Protein AF-A0A8X8WV12-F1 (afdb_monomer_lite)

Structure (mmCIF, N/CA/C/O backbone):
data_AF-A0A8X8WV12-F1
#
_entry.id   AF-A0A8X8WV12-F1
#
loop_
_atom_site.group_PDB
_atom_site.id
_atom_site.type_symbol
_atom_site.label_atom_id
_atom_site.label_alt_id
_atom_site.label_comp_id
_atom_site.label_asym_id
_atom_site.label_entity_id
_atom_site.label_seq_id
_atom_site.pdbx_PDB_ins_code
_atom_site.Cartn_x
_atom_site.Cartn_y
_atom_site.Cartn_z
_atom_site.occupancy
_atom_site.B_iso_or_equiv
_atom_site.auth_seq_id
_atom_site.auth_comp_id
_atom_site.auth_asym_id
_atom_site.auth_atom_id
_atom_site.pdbx_PDB_model_num
ATOM 1 N N . MET A 1 1 ? 17.227 -14.159 -3.633 1.00 60.19 1 MET A N 1
ATOM 2 C CA . MET A 1 1 ? 16.825 -12.762 -3.913 1.00 60.19 1 MET A CA 1
ATOM 3 C C . MET A 1 1 ? 17.849 -11.965 -4.703 1.00 60.19 1 MET A C 1
ATOM 5 O O . MET A 1 1 ? 17.453 -11.109 -5.489 1.00 60.19 1 MET A O 1
ATOM 9 N N . ALA A 1 2 ? 19.148 -12.240 -4.535 1.00 67.69 2 ALA A N 1
ATOM 10 C CA . ALA A 1 2 ? 20.220 -11.475 -5.170 1.00 67.69 2 ALA A CA 1
ATOM 11 C C . ALA A 1 2 ? 20.150 -11.434 -6.710 1.00 67.69 2 ALA A C 1
ATOM 13 O O . ALA A 1 2 ? 20.479 -10.410 -7.298 1.00 67.69 2 ALA A O 1
ATOM 14 N N . THR A 1 3 ? 19.691 -12.505 -7.368 1.00 77.75 3 THR A N 1
ATOM 15 C CA . THR A 1 3 ? 19.716 -12.606 -8.838 1.00 77.75 3 THR A CA 1
ATOM 16 C C . THR A 1 3 ? 18.693 -11.691 -9.507 1.00 77.75 3 THR A C 1
ATOM 18 O O . THR A 1 3 ? 19.038 -10.966 -10.435 1.00 77.75 3 THR A O 1
ATOM 21 N N . ALA A 1 4 ? 17.446 -11.674 -9.025 1.00 83.50 4 ALA A N 1
ATOM 22 C CA . ALA A 1 4 ? 16.418 -10.791 -9.580 1.00 83.50 4 ALA A CA 1
ATOM 23 C C . ALA A 1 4 ? 16.701 -9.320 -9.282 1.00 83.50 4 ALA A C 1
ATOM 25 O O . ALA A 1 4 ? 16.506 -8.469 -10.144 1.00 83.50 4 ALA A O 1
ATOM 26 N N . PHE A 1 5 ? 17.188 -9.027 -8.074 1.00 84.31 5 PHE A N 1
ATOM 27 C CA . PHE A 1 5 ? 17.549 -7.668 -7.695 1.00 84.31 5 PHE A CA 1
ATOM 28 C C . PHE A 1 5 ? 18.685 -7.124 -8.571 1.00 84.31 5 PHE A C 1
ATOM 30 O O . PHE A 1 5 ? 18.564 -6.030 -9.111 1.00 84.31 5 PHE A O 1
ATOM 37 N N . ALA A 1 6 ? 19.744 -7.913 -8.784 1.00 82.31 6 ALA A N 1
ATOM 38 C CA . ALA A 1 6 ? 20.845 -7.528 -9.663 1.00 82.31 6 ALA A CA 1
ATOM 39 C C . ALA A 1 6 ? 20.381 -7.289 -11.110 1.00 82.31 6 ALA A C 1
ATOM 41 O O . ALA A 1 6 ? 20.750 -6.277 -11.700 1.00 82.31 6 ALA A O 1
ATOM 42 N N . ALA A 1 7 ? 19.532 -8.168 -11.656 1.00 83.06 7 ALA A N 1
ATOM 43 C CA . ALA A 1 7 ? 19.000 -8.017 -13.012 1.00 83.06 7 ALA A CA 1
ATOM 44 C C . ALA A 1 7 ? 18.145 -6.745 -13.168 1.00 83.06 7 ALA A C 1
ATOM 46 O O . ALA A 1 7 ? 18.286 -6.015 -14.143 1.00 83.06 7 ALA A O 1
ATOM 47 N N . LEU A 1 8 ? 17.295 -6.431 -12.184 1.00 90.50 8 LEU A N 1
ATOM 48 C CA . LEU A 1 8 ? 16.486 -5.209 -12.204 1.00 90.50 8 LEU A CA 1
ATOM 49 C C . LEU A 1 8 ? 17.336 -3.935 -12.123 1.00 90.50 8 LEU A C 1
ATOM 51 O O . LEU A 1 8 ? 17.055 -2.977 -12.836 1.00 90.50 8 LEU A O 1
ATOM 55 N N . VAL A 1 9 ? 18.368 -3.923 -11.274 1.00 87.69 9 VAL A N 1
ATOM 56 C CA . VAL A 1 9 ? 19.288 -2.780 -11.135 1.00 87.69 9 VAL A CA 1
ATOM 57 C C . VAL A 1 9 ? 20.131 -2.585 -12.403 1.00 87.69 9 VAL A C 1
ATOM 59 O O . VAL A 1 9 ? 20.381 -1.444 -12.800 1.00 87.69 9 VAL A O 1
ATOM 62 N N . SER A 1 10 ? 20.537 -3.676 -13.061 1.00 86.25 10 SER A N 1
ATOM 63 C CA . SER A 1 10 ? 21.218 -3.634 -14.365 1.00 86.25 10 SER A CA 1
ATOM 64 C C . SER A 1 10 ? 20.326 -2.984 -15.425 1.00 86.25 10 SER A C 1
ATOM 66 O O . SER A 1 10 ? 20.696 -1.970 -16.021 1.00 86.25 10 SER A O 1
ATOM 68 N N . LEU A 1 11 ? 19.086 -3.466 -15.543 1.00 86.12 11 LEU A N 1
ATOM 69 C CA . LEU A 1 11 ? 18.092 -2.917 -16.460 1.00 86.12 11 LEU A CA 1
ATOM 70 C C . LEU A 1 11 ? 17.773 -1.438 -16.170 1.00 86.12 11 LEU A C 1
ATOM 72 O O . LEU A 1 11 ? 17.740 -0.630 -17.094 1.00 86.12 11 LEU A O 1
ATOM 76 N N . GLU A 1 12 ? 17.585 -1.052 -14.903 1.00 88.75 12 GLU A N 1
ATOM 77 C CA . GLU A 1 12 ? 17.379 0.351 -14.499 1.00 88.75 12 GLU A CA 1
ATOM 78 C C . GLU A 1 12 ? 18.555 1.241 -14.933 1.00 88.75 12 GLU A C 1
ATOM 80 O O . GLU A 1 12 ? 18.363 2.346 -15.449 1.00 88.75 12 GLU A O 1
ATOM 85 N N . SER A 1 13 ? 19.783 0.749 -14.762 1.00 83.44 13 SER A N 1
ATOM 86 C CA . SER A 1 13 ? 20.996 1.470 -15.152 1.00 83.44 13 SER A CA 1
ATOM 87 C C . SER A 1 13 ? 21.074 1.654 -16.668 1.00 83.44 13 SER A C 1
ATOM 89 O O . SER A 1 13 ? 21.350 2.757 -17.143 1.00 83.44 13 SER A O 1
ATOM 91 N N . ASN A 1 14 ? 20.752 0.612 -17.434 1.00 77.81 14 ASN A N 1
ATOM 92 C CA . ASN A 1 14 ? 20.730 0.655 -18.893 1.00 77.81 14 ASN A CA 1
ATOM 93 C C . ASN A 1 14 ? 19.641 1.596 -19.438 1.00 77.81 14 ASN A C 1
ATOM 95 O O . ASN A 1 14 ? 19.913 2.393 -20.339 1.00 77.81 14 ASN A O 1
ATOM 99 N N . LEU A 1 15 ? 18.449 1.606 -18.832 1.00 81.50 15 LEU A N 1
ATOM 100 C CA . LEU A 1 15 ? 17.386 2.568 -19.151 1.00 81.50 15 LEU A CA 1
ATOM 101 C C . LEU A 1 15 ? 17.841 4.019 -18.921 1.00 81.50 15 LEU A C 1
ATOM 103 O O . LEU A 1 15 ? 17.600 4.889 -19.757 1.00 81.50 15 LEU A O 1
ATOM 107 N N . ARG A 1 16 ? 18.569 4.293 -17.831 1.00 77.88 16 ARG A N 1
ATOM 108 C CA . ARG A 1 16 ? 19.126 5.632 -17.561 1.00 77.88 16 ARG A CA 1
ATOM 109 C C . ARG A 1 16 ? 20.208 6.047 -18.554 1.00 77.88 16 ARG A C 1
ATOM 111 O O . ARG A 1 16 ? 20.268 7.216 -18.935 1.00 77.88 16 ARG A O 1
ATOM 118 N N . LEU A 1 17 ? 21.077 5.124 -18.965 1.00 69.75 17 LEU A N 1
ATOM 119 C CA . LEU A 1 17 ? 22.122 5.402 -19.959 1.00 69.75 17 LEU A CA 1
ATOM 120 C C . LEU A 1 17 ? 21.521 5.787 -21.314 1.00 69.75 17 LEU A C 1
ATOM 122 O O . LEU A 1 17 ? 22.020 6.689 -21.984 1.00 69.75 17 LEU A O 1
ATOM 126 N N . ILE A 1 18 ? 20.411 5.149 -21.667 1.00 68.38 18 ILE A N 1
ATOM 127 C CA . ILE A 1 18 ? 19.616 5.437 -22.857 1.00 68.38 18 ILE A CA 1
ATOM 128 C C . ILE A 1 18 ? 19.057 6.861 -22.844 1.00 68.38 18 ILE A C 1
ATOM 130 O O . ILE A 1 18 ? 19.267 7.600 -23.806 1.00 68.38 18 ILE A O 1
ATOM 134 N N . TYR A 1 19 ? 18.399 7.273 -21.757 1.00 67.00 19 TYR A N 1
ATOM 135 C CA . TYR A 1 19 ? 17.813 8.615 -21.655 1.00 67.00 19 TYR A CA 1
ATOM 136 C C . TYR A 1 19 ? 18.845 9.737 -21.779 1.00 67.00 19 TYR A C 1
ATOM 138 O O . TYR A 1 19 ? 18.560 10.792 -22.341 1.00 67.00 19 TYR A O 1
ATOM 146 N N . ASN A 1 20 ? 20.049 9.506 -21.260 1.00 65.75 20 ASN A N 1
ATOM 147 C CA . ASN A 1 20 ? 21.083 10.529 -21.173 1.00 65.75 20 ASN A CA 1
ATOM 148 C C . ASN A 1 20 ? 21.980 10.608 -22.417 1.00 65.75 20 ASN A C 1
ATOM 150 O O . ASN A 1 20 ? 22.863 11.467 -22.473 1.00 65.75 20 ASN A O 1
ATOM 154 N N . HIS A 1 21 ? 21.797 9.735 -23.415 1.00 62.78 21 HIS A N 1
ATOM 155 C CA . HIS A 1 21 ? 22.704 9.695 -24.556 1.00 62.78 21 HIS A CA 1
ATOM 156 C C . HIS A 1 21 ? 22.235 10.584 -25.727 1.00 62.78 21 HIS A C 1
ATOM 158 O O . HIS A 1 21 ? 21.207 10.307 -26.348 1.00 62.78 21 HIS A O 1
ATOM 164 N N . PRO A 1 22 ? 23.027 11.592 -26.148 1.00 58.56 22 PRO A N 1
ATOM 165 C CA . PRO A 1 22 ? 22.619 12.588 -27.146 1.00 58.56 22 PRO A CA 1
ATOM 166 C C . PRO A 1 22 ? 22.407 12.041 -28.569 1.00 58.56 22 PRO A C 1
ATOM 168 O O . PRO A 1 22 ? 21.806 12.724 -29.392 1.00 58.56 22 PRO A O 1
ATOM 171 N N . LYS A 1 23 ? 22.892 10.827 -28.879 1.00 58.97 23 LYS A N 1
ATOM 172 C CA . LYS A 1 23 ? 22.641 10.141 -30.168 1.00 58.97 23 LYS A CA 1
ATOM 173 C C . LYS A 1 23 ? 21.533 9.089 -30.117 1.00 58.97 23 LYS A C 1
ATOM 175 O O . LYS A 1 23 ? 21.097 8.647 -31.171 1.00 58.97 23 LYS A O 1
ATOM 180 N N . TYR A 1 24 ? 21.118 8.673 -28.921 1.00 56.69 24 TYR A N 1
ATOM 181 C CA . TYR A 1 24 ? 20.066 7.670 -28.735 1.00 56.69 24 TYR A CA 1
ATOM 182 C C . TYR A 1 24 ? 18.824 8.312 -28.128 1.00 56.69 24 TYR A C 1
ATOM 184 O O . TYR A 1 24 ? 18.064 7.635 -27.464 1.00 56.69 24 TYR A O 1
ATOM 192 N N . SER A 1 25 ? 18.619 9.617 -28.301 1.00 53.34 25 SER A N 1
ATOM 193 C CA . SER A 1 25 ? 17.435 10.315 -27.811 1.00 53.34 25 SER A CA 1
ATOM 194 C C . SER A 1 25 ? 16.186 9.729 -28.481 1.00 53.34 25 SER A C 1
ATOM 196 O O . SER A 1 25 ? 15.812 10.108 -29.591 1.00 53.34 25 SER A O 1
ATOM 198 N N . PHE A 1 26 ? 15.566 8.761 -27.800 1.00 56.53 26 PHE A N 1
ATOM 199 C CA . PHE A 1 26 ? 14.337 8.063 -28.173 1.00 56.53 26 PHE A CA 1
ATOM 200 C C . PHE A 1 26 ? 13.169 9.056 -28.177 1.00 56.53 26 PHE A C 1
ATOM 202 O O . PHE A 1 26 ? 12.347 9.089 -27.270 1.00 56.53 26 PHE A O 1
ATOM 209 N N . HIS A 1 27 ? 13.083 9.904 -29.201 1.00 54.19 27 HIS A N 1
ATOM 210 C CA . HIS A 1 27 ? 11.968 10.839 -29.389 1.00 54.19 27 HIS A CA 1
ATOM 211 C C . HIS A 1 27 ? 10.636 10.134 -29.717 1.00 54.19 27 HIS A C 1
ATOM 213 O O . HIS A 1 27 ? 9.635 10.809 -29.934 1.00 54.19 27 HIS A O 1
ATOM 219 N N . PHE A 1 28 ? 10.610 8.798 -29.808 1.00 50.31 28 PHE A N 1
ATOM 220 C CA . PHE A 1 28 ? 9.454 8.040 -30.293 1.00 50.31 28 PHE A CA 1
ATOM 221 C C . PHE A 1 28 ? 8.958 6.930 -29.347 1.00 50.31 28 PHE A C 1
ATOM 223 O O . PHE A 1 28 ? 7.872 6.408 -29.580 1.00 50.31 28 PHE A O 1
ATOM 230 N N . GLU A 1 29 ? 9.685 6.609 -28.268 1.00 64.31 29 GLU A N 1
ATOM 231 C CA . GLU A 1 29 ? 9.341 5.524 -27.328 1.00 64.31 29 GLU A CA 1
ATOM 232 C C . GLU A 1 29 ? 9.315 5.967 -25.850 1.00 64.31 29 GLU A C 1
ATOM 234 O O . GLU A 1 29 ? 9.277 5.131 -24.949 1.00 64.31 29 GLU A O 1
ATOM 239 N N . GLU A 1 30 ? 9.298 7.275 -25.578 1.00 69.88 30 GLU A N 1
ATOM 240 C CA . GLU A 1 30 ? 9.367 7.834 -24.219 1.00 69.88 30 GLU A CA 1
ATOM 241 C C . GLU A 1 30 ? 8.281 7.266 -23.287 1.00 69.88 30 GLU A C 1
ATOM 243 O O . GLU A 1 30 ? 8.571 6.904 -22.153 1.00 69.88 30 GLU A O 1
ATOM 248 N N . GLU A 1 31 ? 7.045 7.088 -23.763 1.00 76.62 31 GLU A N 1
ATOM 249 C CA . GLU A 1 31 ? 5.966 6.499 -22.954 1.00 76.62 31 GLU A CA 1
ATOM 250 C C . GLU A 1 31 ? 6.169 5.004 -22.666 1.00 76.62 31 GLU A C 1
ATOM 252 O O . GLU A 1 31 ? 5.890 4.538 -21.561 1.00 76.62 31 GLU A O 1
ATOM 257 N N . GLN A 1 32 ? 6.677 4.242 -23.637 1.00 78.50 32 GLN A N 1
ATOM 258 C CA . GLN A 1 32 ? 6.906 2.800 -23.501 1.00 78.50 32 GLN A CA 1
ATOM 259 C C . GLN A 1 32 ? 8.072 2.521 -22.549 1.00 78.50 32 GLN A C 1
ATOM 261 O O . GLN A 1 32 ? 7.965 1.680 -21.655 1.00 78.50 32 GLN A O 1
ATOM 266 N N . ILE A 1 33 ? 9.156 3.282 -22.698 1.00 79.44 33 ILE A N 1
ATOM 267 C CA . ILE A 1 33 ? 10.332 3.211 -21.832 1.00 79.44 33 ILE A CA 1
ATOM 268 C C . ILE A 1 33 ? 9.975 3.693 -20.419 1.00 79.44 33 ILE A C 1
ATOM 270 O O . ILE A 1 33 ? 10.346 3.029 -19.454 1.00 79.44 33 ILE A O 1
ATOM 274 N N . ARG A 1 34 ? 9.173 4.758 -20.266 1.00 82.88 34 ARG A N 1
ATOM 275 C CA . ARG A 1 34 ? 8.646 5.186 -18.953 1.00 82.88 34 ARG A CA 1
ATOM 276 C C . ARG A 1 34 ? 7.754 4.136 -18.301 1.00 82.88 34 ARG A C 1
ATOM 278 O O . ARG A 1 34 ? 7.830 3.939 -17.091 1.00 82.88 34 ARG A O 1
ATOM 285 N N . SER A 1 35 ? 6.912 3.452 -19.076 1.00 84.31 35 SER A N 1
ATOM 286 C CA . SER A 1 35 ? 6.086 2.356 -18.556 1.00 84.31 35 SER A CA 1
ATOM 287 C C . SER A 1 35 ? 6.957 1.217 -18.025 1.00 84.31 35 SER A C 1
ATOM 289 O O . SER A 1 35 ? 6.720 0.716 -16.924 1.00 84.31 35 SER A O 1
ATOM 291 N N . LEU A 1 36 ? 7.995 0.843 -18.780 1.00 88.38 36 LEU A N 1
ATOM 292 C CA . LEU A 1 36 ? 8.968 -0.164 -18.368 1.00 88.38 36 LEU A CA 1
ATOM 293 C C . LEU A 1 36 ? 9.719 0.267 -17.100 1.00 88.38 36 LEU A C 1
ATOM 295 O O . LEU A 1 36 ? 9.789 -0.502 -16.143 1.00 88.38 36 LEU A O 1
ATOM 299 N N . GLU A 1 37 ? 10.206 1.507 -17.059 1.00 88.38 37 GLU A N 1
ATOM 300 C CA . GLU A 1 37 ? 10.900 2.104 -15.913 1.00 88.38 37 GLU A CA 1
ATOM 301 C C . GLU A 1 37 ? 10.028 2.097 -14.651 1.00 88.38 37 GLU A C 1
ATOM 303 O O . GLU A 1 37 ? 10.478 1.672 -13.586 1.00 88.38 37 GLU A O 1
ATOM 308 N N . GLY A 1 38 ? 8.752 2.475 -14.770 1.00 87.62 38 GLY A N 1
ATOM 309 C CA . GLY A 1 38 ? 7.806 2.444 -13.656 1.00 87.62 38 GLY A CA 1
ATOM 310 C C . GLY A 1 38 ? 7.593 1.035 -13.092 1.00 87.62 38 GLY A C 1
ATOM 311 O O . GLY A 1 38 ? 7.445 0.863 -11.879 1.00 87.62 38 GLY A O 1
ATOM 312 N N . SER A 1 39 ? 7.606 0.012 -13.948 1.00 90.06 39 SER A N 1
ATOM 313 C CA . SER A 1 39 ? 7.492 -1.383 -13.515 1.00 90.06 39 SER A CA 1
ATOM 314 C C . SER A 1 39 ? 8.794 -1.933 -12.924 1.00 90.06 39 SER A C 1
ATOM 316 O O . SER A 1 39 ? 8.735 -2.652 -11.925 1.00 90.06 39 SER A O 1
ATOM 318 N N . VAL A 1 40 ? 9.957 -1.547 -13.457 1.00 91.44 40 VAL A N 1
ATOM 319 C CA . VAL A 1 40 ? 11.280 -1.884 -12.898 1.00 91.44 40 VAL A CA 1
ATOM 320 C C . VAL A 1 40 ? 11.461 -1.270 -11.511 1.00 91.44 40 VAL A C 1
ATOM 322 O O . VAL A 1 40 ? 11.757 -1.995 -10.563 1.00 91.44 40 VAL A O 1
ATOM 325 N N . SER A 1 41 ? 11.207 0.032 -11.369 1.00 91.75 41 SER A N 1
ATOM 326 C CA . SER A 1 41 ? 11.328 0.768 -10.105 1.00 91.75 41 SER A CA 1
ATOM 327 C C . SER A 1 41 ? 10.456 0.153 -9.004 1.00 91.75 41 SER A C 1
ATOM 329 O O . SER A 1 41 ? 10.950 -0.206 -7.933 1.00 91.75 41 SER A O 1
ATOM 331 N N . PHE A 1 42 ? 9.182 -0.124 -9.311 1.00 91.38 42 PHE A N 1
ATOM 332 C CA . PHE A 1 42 ? 8.287 -0.804 -8.374 1.00 91.38 42 PHE A CA 1
ATOM 333 C C . PHE A 1 42 ? 8.830 -2.169 -7.922 1.00 91.38 42 PHE A C 1
ATOM 335 O O . PHE A 1 42 ? 8.727 -2.523 -6.747 1.00 91.38 42 PHE A O 1
ATOM 342 N N . LEU A 1 43 ? 9.367 -2.968 -8.849 1.00 89.38 43 LEU A N 1
ATOM 343 C CA . LEU A 1 43 ? 9.887 -4.297 -8.533 1.00 89.38 43 LEU A CA 1
ATOM 344 C C . LEU A 1 43 ? 11.173 -4.224 -7.699 1.00 89.38 43 LEU A C 1
ATOM 346 O O . LEU A 1 43 ? 11.348 -5.052 -6.808 1.00 89.38 43 LEU A O 1
ATOM 350 N N . ILE A 1 44 ? 12.032 -3.226 -7.921 1.00 87.88 44 ILE A N 1
ATOM 351 C CA . ILE A 1 44 ? 13.208 -2.963 -7.078 1.00 87.88 44 ILE A CA 1
ATOM 352 C C . ILE A 1 44 ? 12.773 -2.668 -5.640 1.00 87.88 44 ILE A C 1
ATOM 354 O O . ILE A 1 44 ? 13.284 -3.286 -4.703 1.00 87.88 44 ILE A O 1
ATOM 358 N N . ASP A 1 45 ? 11.798 -1.779 -5.455 1.00 88.56 45 ASP A N 1
ATOM 359 C CA . ASP A 1 45 ? 11.285 -1.428 -4.128 1.00 88.56 45 ASP A CA 1
ATOM 360 C C . ASP A 1 45 ? 10.589 -2.608 -3.449 1.00 88.56 45 ASP A C 1
ATOM 362 O O . ASP A 1 45 ? 10.800 -2.870 -2.260 1.00 88.56 45 ASP A O 1
ATOM 366 N N . PHE A 1 46 ? 9.821 -3.386 -4.216 1.00 84.69 46 PHE A N 1
ATOM 367 C CA . PHE A 1 46 ? 9.244 -4.638 -3.742 1.00 84.69 46 PHE A CA 1
ATOM 368 C C . PHE A 1 46 ? 10.333 -5.576 -3.205 1.00 84.69 46 PHE A C 1
ATOM 370 O O . PHE A 1 46 ? 10.215 -6.038 -2.072 1.00 84.69 46 PHE A O 1
ATOM 377 N N . MET A 1 47 ? 11.413 -5.805 -3.956 1.00 82.00 47 MET A N 1
ATOM 378 C CA . MET A 1 47 ? 12.505 -6.693 -3.543 1.00 82.00 47 MET A CA 1
ATOM 379 C C . MET A 1 47 ? 13.238 -6.184 -2.290 1.00 82.00 47 MET A C 1
ATOM 381 O O . MET A 1 47 ? 13.530 -6.985 -1.403 1.00 82.00 47 MET A O 1
ATOM 385 N N . LYS A 1 48 ? 13.461 -4.867 -2.158 1.00 82.94 48 LYS A N 1
ATOM 386 C CA . LYS A 1 48 ? 14.027 -4.259 -0.935 1.00 82.94 48 LYS A CA 1
ATOM 387 C C . LYS A 1 48 ? 13.132 -4.491 0.285 1.00 82.94 48 LYS A C 1
ATOM 389 O O . LYS A 1 48 ? 13.615 -4.859 1.351 1.00 82.94 48 LYS A O 1
ATOM 394 N N . SER A 1 49 ? 11.820 -4.302 0.130 1.00 73.69 49 SER A N 1
ATOM 395 C CA . SER A 1 49 ? 10.851 -4.520 1.216 1.00 73.69 49 SER A CA 1
ATOM 396 C C . SER A 1 49 ? 10.720 -5.998 1.610 1.00 73.69 49 SER A C 1
ATOM 398 O O . SER A 1 49 ? 10.451 -6.323 2.770 1.00 73.69 49 SER A O 1
ATOM 400 N N . TYR A 1 50 ? 10.948 -6.895 0.649 1.00 66.75 50 TYR A N 1
ATOM 401 C CA . TYR A 1 50 ? 10.845 -8.339 0.815 1.00 66.75 50 TYR A CA 1
ATOM 402 C C . TYR A 1 50 ? 11.985 -8.911 1.675 1.00 66.75 50 TYR A C 1
ATOM 404 O O . TYR A 1 50 ? 11.742 -9.799 2.493 1.00 66.75 50 TYR A O 1
ATOM 412 N N . ASP A 1 51 ? 13.205 -8.379 1.541 1.00 61.03 51 ASP A N 1
ATOM 413 C CA . ASP A 1 51 ? 14.393 -8.831 2.287 1.00 61.03 51 ASP A CA 1
ATOM 414 C C . ASP A 1 51 ? 14.311 -8.508 3.796 1.00 61.03 51 ASP A C 1
ATOM 416 O O . ASP A 1 51 ? 14.803 -9.260 4.640 1.00 61.03 51 ASP A O 1
ATOM 420 N N . ASN A 1 52 ? 13.589 -7.438 4.150 1.00 52.19 52 ASN A N 1
ATOM 421 C CA . ASN A 1 52 ? 13.503 -6.934 5.524 1.00 52.19 52 ASN A CA 1
ATOM 422 C C . ASN A 1 52 ? 12.349 -7.516 6.368 1.00 52.19 52 ASN A C 1
ATOM 424 O O . ASN A 1 52 ? 12.408 -7.415 7.590 1.00 52.19 52 ASN A O 1
ATOM 428 N N . SER A 1 53 ? 11.305 -8.119 5.775 1.00 53.47 53 SER A N 1
ATOM 429 C CA . SER A 1 53 ? 10.030 -8.347 6.498 1.00 53.47 53 SER A CA 1
ATOM 430 C C . SER A 1 53 ? 9.415 -9.757 6.437 1.00 53.47 53 SER A C 1
ATOM 432 O O . SER A 1 53 ? 8.526 -10.057 7.231 1.00 53.47 53 SER A O 1
ATOM 434 N N . LEU A 1 54 ? 9.851 -10.666 5.552 1.00 55.03 54 LEU A N 1
ATOM 435 C CA . LEU A 1 54 ? 9.099 -11.905 5.266 1.00 55.03 54 LEU A CA 1
ATOM 436 C C . LEU A 1 54 ? 9.988 -13.161 5.217 1.00 55.03 54 LEU A C 1
ATOM 438 O O . LEU A 1 54 ? 10.194 -13.777 4.171 1.00 55.03 54 LEU A O 1
ATOM 442 N N . ARG A 1 55 ? 10.494 -13.592 6.381 1.00 50.50 55 ARG A N 1
ATOM 443 C CA . ARG A 1 55 ? 11.335 -14.802 6.509 1.00 50.50 55 ARG A CA 1
ATOM 444 C C . ARG A 1 55 ? 10.635 -16.175 6.365 1.00 50.50 55 ARG A C 1
ATOM 446 O O . ARG A 1 55 ? 11.363 -17.125 6.075 1.00 50.50 55 ARG A O 1
ATOM 453 N N . PRO A 1 56 ? 9.299 -16.372 6.472 1.00 47.03 56 PRO A N 1
ATOM 454 C CA . PRO A 1 56 ? 8.733 -17.721 6.373 1.00 47.03 56 PRO A CA 1
ATOM 455 C C . PRO A 1 56 ? 7.878 -17.941 5.107 1.00 47.03 56 PRO A C 1
ATOM 457 O O . PRO A 1 56 ? 6.672 -18.126 5.217 1.00 47.03 56 PRO A O 1
ATOM 460 N N . ARG A 1 57 ? 8.462 -17.952 3.892 1.00 55.47 57 ARG A N 1
ATOM 461 C CA . ARG A 1 57 ? 7.826 -18.542 2.677 1.00 55.47 57 ARG A CA 1
ATOM 462 C C . ARG A 1 57 ? 8.813 -18.696 1.503 1.00 55.47 57 ARG A C 1
ATOM 464 O O . ARG A 1 57 ? 8.757 -17.961 0.528 1.00 55.47 57 ARG A O 1
ATOM 471 N N . LYS A 1 58 ? 9.723 -19.673 1.584 1.00 56.25 58 LYS A N 1
ATOM 472 C CA . LYS A 1 58 ? 10.824 -19.858 0.611 1.00 56.25 58 LYS A CA 1
ATOM 473 C C . LYS A 1 58 ? 10.387 -20.159 -0.837 1.00 56.25 58 LYS A C 1
ATOM 475 O O . LYS A 1 58 ? 10.794 -19.456 -1.748 1.00 56.25 58 LYS A O 1
ATOM 480 N N . GLN A 1 59 ? 9.499 -21.125 -1.082 1.00 55.72 59 GLN A N 1
ATOM 481 C CA . GLN A 1 59 ? 9.330 -21.665 -2.450 1.00 55.72 59 GLN A CA 1
ATOM 482 C C . GLN A 1 59 ? 8.548 -20.777 -3.435 1.00 55.72 59 GLN A C 1
ATOM 484 O O . GLN A 1 59 ? 8.942 -20.631 -4.590 1.00 55.72 59 GLN A O 1
ATOM 489 N N . ALA A 1 60 ? 7.432 -20.169 -3.015 1.00 58.38 60 ALA A N 1
ATOM 490 C CA . ALA A 1 60 ? 6.660 -19.283 -3.900 1.00 58.38 60 ALA A CA 1
ATOM 491 C C . ALA A 1 60 ? 7.410 -17.970 -4.194 1.00 58.38 60 ALA A C 1
ATOM 493 O O . ALA A 1 60 ? 7.252 -17.391 -5.268 1.00 58.38 60 ALA A O 1
ATOM 494 N N . ALA A 1 61 ? 8.243 -17.540 -3.243 1.00 65.38 61 ALA A N 1
ATOM 495 C CA . ALA A 1 61 ? 9.126 -16.390 -3.361 1.00 65.38 61 ALA A CA 1
ATOM 496 C C . ALA A 1 61 ? 10.255 -16.641 -4.358 1.00 65.38 61 ALA A C 1
ATOM 498 O O . ALA A 1 61 ? 10.452 -15.841 -5.263 1.00 65.38 61 ALA A O 1
ATOM 499 N N . GLU A 1 62 ? 10.927 -17.788 -4.240 1.00 70.44 62 GLU A N 1
ATOM 500 C CA . GLU A 1 62 ? 12.003 -18.215 -5.140 1.00 70.44 62 GLU A CA 1
ATOM 501 C C . GLU A 1 62 ? 11.497 -18.364 -6.586 1.00 70.44 62 GLU A C 1
ATOM 503 O O . GLU A 1 62 ? 12.145 -17.915 -7.530 1.00 70.44 62 GLU A O 1
ATOM 508 N N . ALA A 1 63 ? 10.296 -18.920 -6.782 1.00 77.94 63 ALA A N 1
ATOM 509 C CA . ALA A 1 63 ? 9.696 -19.038 -8.111 1.00 77.94 63 ALA A CA 1
ATOM 510 C C . ALA A 1 63 ? 9.308 -17.679 -8.723 1.00 77.94 63 ALA A C 1
ATOM 512 O O . ALA A 1 63 ? 9.417 -17.501 -9.938 1.00 77.94 63 ALA A O 1
ATOM 513 N N . LEU A 1 64 ? 8.833 -16.724 -7.915 1.00 82.56 64 LEU A N 1
ATOM 514 C CA . LEU A 1 64 ? 8.551 -15.367 -8.389 1.00 82.56 64 LEU A CA 1
ATOM 515 C C . LEU A 1 64 ? 9.851 -14.621 -8.703 1.00 82.56 64 LEU A C 1
ATOM 517 O O . LEU A 1 64 ? 9.948 -13.993 -9.752 1.00 82.56 64 LEU A O 1
ATOM 521 N N . GLU A 1 65 ? 10.853 -14.748 -7.840 1.00 85.12 65 GLU A N 1
ATOM 522 C CA . GLU A 1 65 ? 12.177 -14.169 -8.024 1.00 85.12 65 GLU A CA 1
ATOM 523 C C . GLU A 1 65 ? 12.802 -14.606 -9.353 1.00 85.12 65 GLU A C 1
ATOM 525 O O . GLU A 1 65 ? 13.168 -13.757 -10.160 1.00 85.12 65 GLU A O 1
ATOM 530 N N . MET A 1 66 ? 12.870 -15.912 -9.629 1.00 81.75 66 MET A N 1
ATOM 531 C CA . MET A 1 66 ? 13.444 -16.412 -10.886 1.00 81.75 66 MET A CA 1
ATOM 532 C C . MET A 1 66 ? 12.731 -15.843 -12.119 1.00 81.75 66 MET A C 1
ATOM 534 O O . MET A 1 66 ? 13.361 -15.554 -13.133 1.00 81.75 66 MET A O 1
ATOM 538 N N . ARG A 1 67 ? 11.412 -15.648 -12.035 1.00 85.25 67 ARG A N 1
ATOM 539 C CA . ARG A 1 67 ? 10.618 -15.093 -13.137 1.00 85.25 67 ARG A CA 1
ATOM 540 C C . ARG A 1 67 ? 10.834 -13.598 -13.321 1.00 85.25 67 ARG A C 1
ATOM 542 O O . ARG A 1 67 ? 10.813 -13.142 -14.458 1.00 85.25 67 ARG A O 1
ATOM 549 N N . ILE A 1 68 ? 11.039 -12.860 -12.231 1.00 88.88 68 ILE A N 1
ATOM 550 C CA . ILE A 1 68 ? 11.424 -11.446 -12.277 1.00 88.88 68 ILE A CA 1
ATOM 551 C C . ILE A 1 68 ? 12.811 -11.315 -12.909 1.00 88.88 68 ILE A C 1
ATOM 553 O O . ILE A 1 68 ? 12.972 -10.518 -13.826 1.00 88.88 68 ILE A O 1
ATOM 557 N N . ALA A 1 69 ? 13.780 -12.133 -12.482 1.00 85.06 69 ALA A N 1
ATOM 558 C CA . ALA A 1 69 ? 15.128 -12.135 -13.049 1.00 85.06 69 ALA A CA 1
ATOM 559 C C . ALA A 1 69 ? 15.105 -12.392 -14.563 1.00 85.06 69 ALA A C 1
ATOM 561 O O . ALA A 1 69 ? 15.670 -11.619 -15.328 1.00 85.06 69 ALA A O 1
ATOM 562 N N . HIS A 1 70 ? 14.385 -13.431 -14.994 1.00 85.50 70 HIS A N 1
ATOM 563 C CA . HIS A 1 70 ? 14.250 -13.762 -16.410 1.00 85.50 70 HIS A CA 1
ATOM 564 C C . HIS A 1 70 ? 13.562 -12.645 -17.210 1.00 85.50 70 HIS A C 1
ATOM 566 O O . HIS A 1 70 ? 14.016 -12.302 -18.295 1.00 85.50 70 HIS A O 1
ATOM 572 N N . ALA A 1 71 ? 12.472 -12.063 -16.697 1.00 89.25 71 ALA A N 1
ATOM 573 C CA . ALA A 1 71 ? 11.780 -10.970 -17.386 1.00 89.25 71 ALA A CA 1
ATOM 574 C C . ALA A 1 71 ? 12.664 -9.718 -17.523 1.00 89.25 71 ALA A C 1
ATOM 576 O O . ALA A 1 71 ? 12.661 -9.089 -18.578 1.00 89.25 71 ALA A O 1
ATOM 577 N N . ALA A 1 72 ? 13.455 -9.398 -16.492 1.00 87.44 72 ALA A N 1
ATOM 578 C CA . ALA A 1 72 ? 14.406 -8.292 -16.531 1.00 87.44 72 ALA A CA 1
ATOM 579 C C . ALA A 1 72 ? 15.515 -8.529 -17.570 1.00 87.44 72 ALA A C 1
ATOM 581 O O . ALA A 1 72 ? 15.773 -7.645 -18.377 1.00 87.44 72 ALA A O 1
ATOM 582 N N . GLN A 1 73 ? 16.091 -9.736 -17.613 1.00 82.56 73 GLN A N 1
ATOM 583 C CA . GLN A 1 73 ? 17.105 -10.109 -18.608 1.00 82.56 73 GLN A CA 1
ATOM 584 C C . GLN A 1 73 ? 16.565 -10.043 -20.040 1.00 82.56 73 GLN A C 1
ATOM 586 O O . GLN A 1 73 ? 17.203 -9.473 -20.913 1.00 82.56 73 GLN A O 1
ATOM 591 N N . VAL A 1 74 ? 15.351 -10.550 -20.282 1.00 85.00 74 VAL A N 1
ATOM 592 C CA . VAL A 1 74 ? 14.719 -10.460 -21.608 1.00 85.00 74 VAL A CA 1
ATOM 593 C C . VAL A 1 74 ? 14.487 -9.003 -22.017 1.00 85.00 74 VAL A C 1
ATOM 595 O O . VAL A 1 74 ? 14.703 -8.652 -23.174 1.00 85.00 74 VAL A O 1
ATOM 598 N N . ALA A 1 75 ? 14.044 -8.144 -21.096 1.00 85.19 75 ALA A N 1
ATOM 599 C CA . ALA A 1 75 ? 13.861 -6.724 -21.388 1.00 85.19 75 ALA A CA 1
ATOM 600 C C . ALA A 1 75 ? 15.196 -6.024 -21.694 1.00 85.19 75 ALA A C 1
ATOM 602 O O . ALA A 1 75 ? 15.264 -5.203 -22.608 1.00 85.19 75 ALA A O 1
ATOM 603 N N . GLU A 1 76 ? 16.249 -6.379 -20.961 1.00 83.69 76 GLU A N 1
ATOM 604 C CA . GLU A 1 76 ? 17.609 -5.886 -21.167 1.00 83.69 76 GLU A CA 1
ATOM 605 C C . GLU A 1 76 ? 18.159 -6.307 -22.536 1.00 83.69 76 GLU A C 1
ATOM 607 O O . GLU A 1 76 ? 18.565 -5.442 -23.308 1.00 83.69 76 GLU A O 1
ATOM 612 N N . ASP A 1 77 ? 18.040 -7.585 -22.909 1.00 82.12 77 ASP A N 1
ATOM 613 C CA . ASP A 1 77 ? 18.463 -8.108 -24.216 1.00 82.12 77 ASP A CA 1
ATOM 614 C C . ASP A 1 77 ? 17.779 -7.379 -25.385 1.00 82.12 77 ASP A C 1
ATOM 616 O O . ASP A 1 77 ? 18.406 -7.064 -26.400 1.00 82.12 77 ASP A O 1
ATOM 620 N N . VAL A 1 78 ? 16.478 -7.092 -25.259 1.00 84.56 78 VAL A N 1
ATOM 621 C CA . VAL A 1 78 ? 15.706 -6.365 -26.281 1.00 84.56 78 VAL A CA 1
ATOM 622 C C . VAL A 1 78 ? 16.233 -4.943 -26.458 1.00 84.56 78 VAL A C 1
ATOM 624 O O . VAL A 1 78 ? 16.384 -4.462 -27.586 1.00 84.56 78 VAL A O 1
ATOM 627 N N . ILE A 1 79 ? 16.530 -4.277 -25.347 1.00 78.75 79 ILE A N 1
ATOM 628 C CA . ILE A 1 79 ? 17.073 -2.923 -25.325 1.00 78.75 79 ILE A CA 1
ATOM 629 C C . ILE A 1 79 ? 18.495 -2.895 -25.899 1.00 78.75 79 ILE A C 1
ATOM 631 O O . ILE A 1 79 ? 18.795 -2.079 -26.773 1.00 78.75 79 ILE A O 1
ATOM 635 N N . GLU A 1 80 ? 19.366 -3.801 -25.463 1.00 80.19 80 GLU A N 1
ATOM 636 C CA . GLU A 1 80 ? 20.750 -3.880 -25.926 1.00 80.19 80 GLU A CA 1
ATOM 637 C C . GLU A 1 80 ? 20.831 -4.234 -27.411 1.00 80.19 80 GLU A C 1
ATOM 639 O O . GLU A 1 80 ? 21.559 -3.583 -28.166 1.00 80.19 80 GLU A O 1
ATOM 644 N N . SER A 1 81 ? 20.031 -5.205 -27.867 1.00 79.25 81 SER A N 1
ATOM 645 C CA . SER A 1 81 ? 19.951 -5.559 -29.286 1.00 79.25 81 SER A CA 1
ATOM 646 C C . SER A 1 81 ? 19.536 -4.358 -30.131 1.00 79.25 81 SER A C 1
ATOM 648 O O . SER A 1 81 ? 20.070 -4.165 -31.224 1.00 79.25 81 SER A O 1
ATOM 650 N N . HIS A 1 82 ? 18.624 -3.521 -29.632 1.00 75.12 82 HIS A N 1
ATOM 651 C CA . HIS A 1 82 ? 18.228 -2.309 -30.336 1.00 75.12 82 HIS A CA 1
ATOM 652 C C . HIS A 1 82 ? 19.346 -1.274 -30.407 1.00 75.12 82 HIS A C 1
ATOM 654 O O . HIS A 1 82 ? 19.576 -0.705 -31.473 1.00 75.12 82 HIS A O 1
ATOM 660 N N . ILE A 1 83 ? 20.074 -1.053 -29.310 1.00 73.94 83 ILE A N 1
ATOM 661 C CA . ILE A 1 83 ? 21.242 -0.164 -29.304 1.00 73.94 83 ILE A CA 1
ATOM 662 C C . ILE A 1 83 ? 22.269 -0.646 -30.337 1.00 73.94 83 ILE A C 1
ATOM 664 O O . ILE A 1 83 ? 22.768 0.146 -31.139 1.00 73.94 83 ILE A O 1
ATOM 668 N N . VAL A 1 84 ? 22.554 -1.950 -30.373 1.00 74.88 84 VAL A N 1
ATOM 669 C CA . VAL A 1 84 ? 23.498 -2.552 -31.326 1.00 74.88 84 VAL A CA 1
ATOM 670 C C . VAL A 1 84 ? 23.021 -2.389 -32.772 1.00 74.88 84 VAL A C 1
ATOM 672 O O . VAL A 1 84 ? 23.813 -2.000 -33.637 1.00 74.88 84 VAL A O 1
ATOM 675 N N . ASP A 1 85 ? 21.743 -2.645 -33.049 1.00 70.06 85 ASP A N 1
ATOM 676 C CA . ASP A 1 85 ? 21.154 -2.469 -34.379 1.00 70.06 85 ASP A CA 1
ATOM 677 C C . ASP A 1 85 ? 21.181 -1.005 -34.823 1.00 70.06 85 ASP A C 1
ATOM 679 O O . ASP A 1 85 ? 21.496 -0.711 -35.983 1.00 70.06 85 ASP A O 1
ATOM 683 N N . HIS A 1 86 ? 20.914 -0.080 -33.902 1.00 68.94 86 HIS A N 1
ATOM 684 C CA . HIS A 1 86 ? 20.986 1.353 -34.146 1.00 68.94 86 HIS A CA 1
ATOM 685 C C . HIS A 1 86 ? 22.416 1.784 -34.503 1.00 68.94 86 HIS A C 1
ATOM 687 O O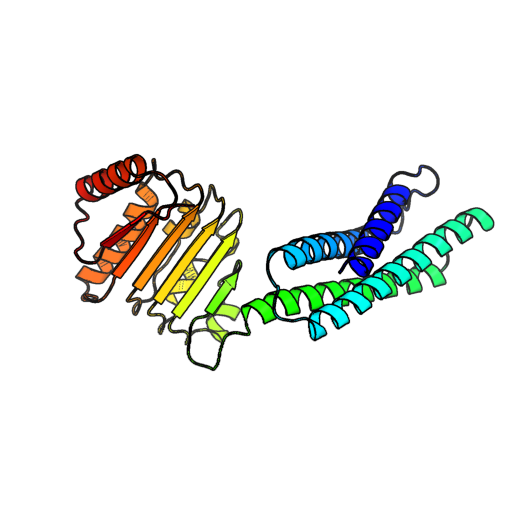 . HIS A 1 86 ? 22.619 2.472 -35.504 1.00 68.94 86 HIS A O 1
ATOM 693 N N . ILE A 1 87 ? 23.421 1.321 -33.748 1.00 68.06 87 ILE A N 1
ATOM 694 C CA . ILE A 1 87 ? 24.843 1.593 -34.017 1.00 68.06 87 ILE A CA 1
ATOM 695 C C . ILE A 1 87 ? 25.265 1.047 -35.389 1.00 68.06 87 ILE A C 1
ATOM 697 O O . ILE A 1 87 ? 25.972 1.725 -36.132 1.00 68.06 87 ILE A O 1
ATOM 701 N N . ARG A 1 88 ? 24.853 -0.181 -35.731 1.00 71.69 88 ARG A N 1
ATOM 702 C CA . ARG A 1 88 ? 25.297 -0.876 -36.953 1.00 71.69 88 ARG A CA 1
ATOM 703 C C . ARG A 1 88 ? 24.610 -0.388 -38.220 1.00 71.69 88 ARG A C 1
ATOM 705 O O . ARG A 1 88 ? 25.244 -0.320 -39.268 1.00 71.69 88 ARG A O 1
ATOM 712 N N . SER A 1 89 ? 23.308 -0.124 -38.149 1.00 66.50 89 SER A N 1
ATOM 713 C CA . SER A 1 89 ? 22.488 0.147 -39.334 1.00 66.50 89 SER A CA 1
ATOM 714 C C . SER A 1 89 ? 22.142 1.623 -39.519 1.00 66.50 89 SER A C 1
ATOM 716 O O . SER A 1 89 ? 21.647 1.989 -40.586 1.00 66.50 89 SER A O 1
ATOM 718 N N . GLY A 1 90 ? 22.354 2.462 -38.495 1.00 63.81 90 GLY A N 1
ATOM 719 C CA . GLY A 1 90 ? 21.927 3.864 -38.476 1.00 63.81 90 GLY A CA 1
ATOM 720 C C . GLY A 1 90 ? 20.408 4.048 -38.573 1.00 63.81 90 GLY A C 1
ATOM 721 O O . GLY A 1 90 ? 19.929 5.171 -38.723 1.00 63.81 90 GLY A O 1
ATOM 722 N N . LYS A 1 91 ? 19.633 2.956 -38.531 1.00 61.94 91 LYS A N 1
ATOM 723 C CA . LYS A 1 91 ? 18.174 2.990 -38.591 1.00 61.94 91 LYS A CA 1
ATOM 724 C C . LYS A 1 91 ? 17.624 3.108 -37.181 1.00 61.94 91 LYS A C 1
ATOM 726 O O . LYS A 1 91 ? 17.908 2.293 -36.314 1.00 61.94 91 LYS A O 1
ATOM 731 N N . THR A 1 92 ? 16.754 4.091 -36.995 1.00 61.06 92 THR A N 1
ATOM 732 C CA . THR A 1 92 ? 16.036 4.339 -35.741 1.00 61.06 92 THR A CA 1
ATOM 733 C C . THR A 1 92 ? 14.897 3.352 -35.495 1.00 61.06 92 THR A C 1
ATOM 735 O O . THR A 1 92 ? 14.362 3.317 -34.397 1.00 61.06 92 THR A O 1
ATOM 738 N N . ARG A 1 93 ? 14.473 2.570 -36.503 1.00 61.34 93 ARG A N 1
ATOM 739 C CA . ARG A 1 93 ? 13.216 1.809 -36.444 1.00 61.34 93 ARG A CA 1
ATOM 740 C C . ARG A 1 93 ? 13.340 0.405 -37.013 1.00 61.34 93 ARG A C 1
ATOM 742 O O . ARG A 1 93 ? 13.485 0.220 -38.221 1.00 61.34 93 ARG A O 1
ATOM 749 N N . SER A 1 94 ? 13.179 -0.575 -36.132 1.00 68.56 94 SER A N 1
ATOM 750 C CA . SER A 1 94 ? 12.914 -1.963 -36.492 1.00 68.56 94 SER A CA 1
ATOM 751 C C . SER A 1 94 ? 11.511 -2.325 -35.995 1.00 68.56 94 SER A C 1
ATOM 753 O O . SER A 1 94 ? 11.284 -2.294 -34.787 1.00 68.56 94 SER A O 1
ATOM 755 N N . PRO A 1 95 ? 10.555 -2.686 -36.875 1.00 72.88 95 PRO A N 1
ATOM 756 C CA . PRO A 1 95 ? 9.239 -3.182 -36.453 1.00 72.88 95 PRO A CA 1
ATOM 757 C C . PRO A 1 95 ? 9.334 -4.370 -35.488 1.00 72.88 95 PRO A C 1
ATOM 759 O O . PRO A 1 95 ? 8.465 -4.564 -34.645 1.00 72.88 95 PRO A O 1
ATOM 762 N N . ARG A 1 96 ? 10.424 -5.140 -35.595 1.00 79.06 96 ARG A N 1
ATOM 763 C CA . ARG A 1 96 ? 10.743 -6.249 -34.700 1.00 79.06 96 ARG A CA 1
ATOM 764 C C . ARG A 1 96 ? 11.043 -5.771 -33.277 1.00 79.06 96 ARG A C 1
ATOM 766 O O . ARG A 1 96 ? 10.486 -6.322 -32.342 1.00 79.06 96 ARG A O 1
ATOM 773 N N . PHE A 1 97 ? 11.815 -4.692 -33.128 1.00 78.31 97 PHE A N 1
ATOM 774 C CA . PHE A 1 97 ? 12.109 -4.104 -31.819 1.00 78.31 97 PHE A CA 1
ATOM 775 C C . PHE A 1 97 ? 10.847 -3.630 -31.096 1.00 78.31 97 PHE A C 1
ATOM 777 O O . PHE A 1 97 ? 10.696 -3.903 -29.916 1.00 78.31 97 PHE A O 1
ATOM 784 N N . LEU A 1 98 ? 9.917 -2.970 -31.792 1.00 76.81 98 LEU A N 1
ATOM 785 C CA . LEU A 1 98 ? 8.680 -2.490 -31.162 1.00 76.81 98 LEU A CA 1
ATOM 786 C C . LEU A 1 98 ? 7.825 -3.641 -30.618 1.00 76.81 98 LEU A C 1
ATOM 788 O O . LEU A 1 98 ? 7.269 -3.536 -29.527 1.00 76.81 98 LEU A O 1
ATOM 792 N N . LEU A 1 99 ? 7.747 -4.749 -31.360 1.00 83.00 99 LEU A N 1
ATOM 793 C CA . LEU A 1 99 ? 7.051 -5.959 -30.920 1.00 83.00 99 LEU A CA 1
ATOM 794 C C . LEU A 1 99 ? 7.734 -6.584 -29.699 1.00 83.00 99 LEU A C 1
ATOM 796 O O . LEU A 1 99 ? 7.061 -6.934 -28.728 1.00 83.00 99 LEU A O 1
ATOM 800 N N . ASP A 1 100 ? 9.061 -6.692 -29.737 1.00 84.38 100 ASP A N 1
ATOM 801 C CA . ASP A 1 100 ? 9.848 -7.283 -28.658 1.00 84.38 100 ASP A CA 1
ATOM 802 C C . ASP A 1 100 ? 9.813 -6.405 -27.389 1.00 84.38 100 ASP A C 1
ATOM 804 O O . ASP A 1 100 ? 9.631 -6.923 -26.287 1.00 84.38 100 ASP A O 1
ATOM 808 N N . LEU A 1 101 ? 9.864 -5.074 -27.536 1.00 84.25 101 LEU A N 1
ATOM 809 C CA . LEU A 1 101 ? 9.744 -4.107 -26.441 1.00 84.25 101 LEU A CA 1
ATOM 810 C C . LEU A 1 101 ? 8.346 -4.138 -25.822 1.00 84.25 101 LEU A C 1
ATOM 812 O O . LEU A 1 101 ? 8.206 -4.183 -24.601 1.00 84.25 101 LEU A O 1
ATOM 816 N N . GLN A 1 102 ? 7.297 -4.165 -26.645 1.00 85.31 102 GLN A N 1
ATOM 817 C CA . GLN A 1 102 ? 5.926 -4.258 -26.149 1.00 85.31 102 GLN A CA 1
ATOM 818 C C . GLN A 1 102 ? 5.698 -5.560 -25.374 1.00 85.31 102 GLN A C 1
ATOM 820 O O . GLN A 1 102 ? 5.022 -5.556 -24.343 1.00 85.31 102 GLN A O 1
ATOM 825 N N . LYS A 1 103 ? 6.289 -6.668 -25.830 1.00 87.12 103 LYS A N 1
ATOM 826 C CA . LYS A 1 103 ? 6.250 -7.944 -25.113 1.00 87.12 103 LYS A CA 1
ATOM 827 C C . LYS A 1 103 ? 7.010 -7.872 -23.786 1.00 87.12 103 LYS A C 1
ATOM 829 O O . LYS A 1 103 ? 6.472 -8.301 -22.769 1.00 87.12 103 LYS A O 1
ATOM 834 N N . ALA A 1 104 ? 8.201 -7.275 -23.774 1.00 86.12 104 ALA A N 1
ATOM 835 C CA . ALA A 1 104 ? 8.979 -7.066 -22.555 1.00 86.12 104 ALA A CA 1
ATOM 836 C C . ALA A 1 104 ? 8.209 -6.226 -21.519 1.00 86.12 104 ALA A C 1
ATOM 838 O O . ALA A 1 104 ? 8.160 -6.584 -20.343 1.00 86.12 104 ALA A O 1
ATOM 839 N N . ILE A 1 105 ? 7.523 -5.164 -21.956 1.00 85.62 105 ILE A N 1
ATOM 840 C CA . ILE A 1 105 ? 6.658 -4.344 -21.093 1.00 85.62 105 ILE A CA 1
ATOM 841 C C . ILE A 1 105 ? 5.517 -5.181 -20.510 1.00 85.62 105 ILE A C 1
ATOM 843 O O . ILE A 1 105 ? 5.290 -5.158 -19.301 1.00 85.62 105 ILE A O 1
ATOM 847 N N . GLN A 1 106 ? 4.823 -5.966 -21.338 1.00 83.06 106 GLN A N 1
ATOM 848 C CA . GLN A 1 106 ? 3.726 -6.824 -20.877 1.00 83.06 106 GLN A CA 1
ATOM 849 C C . GLN A 1 106 ? 4.187 -7.866 -19.852 1.00 83.06 106 GLN A C 1
ATOM 851 O O . GLN A 1 106 ? 3.491 -8.098 -18.856 1.00 83.06 106 GLN A O 1
ATOM 856 N N . ASP A 1 107 ? 5.352 -8.472 -20.078 1.00 85.44 107 ASP A N 1
ATOM 857 C CA . ASP A 1 107 ? 5.946 -9.449 -19.169 1.00 85.44 107 ASP A CA 1
ATOM 858 C C . ASP A 1 107 ? 6.321 -8.792 -17.832 1.00 85.44 107 ASP A C 1
ATOM 860 O O . ASP A 1 107 ? 5.979 -9.317 -16.765 1.00 85.44 107 ASP A O 1
ATOM 864 N N . MET A 1 108 ? 6.923 -7.601 -17.866 1.00 89.25 108 MET A N 1
ATOM 865 C CA . MET A 1 108 ? 7.276 -6.833 -16.667 1.00 89.25 108 MET A CA 1
ATOM 866 C C . MET A 1 108 ? 6.044 -6.353 -15.889 1.00 89.25 108 MET A C 1
ATOM 868 O O . MET A 1 108 ? 5.993 -6.501 -14.666 1.00 89.25 108 MET A O 1
ATOM 872 N N . ASP A 1 109 ? 4.995 -5.889 -16.567 1.00 84.56 109 ASP A N 1
ATOM 873 C CA . ASP A 1 109 ? 3.722 -5.503 -15.945 1.00 84.56 109 ASP A CA 1
ATOM 874 C C . ASP A 1 109 ? 2.980 -6.696 -15.339 1.00 84.56 109 ASP A C 1
ATOM 876 O O . ASP A 1 109 ? 2.308 -6.598 -14.304 1.00 84.56 109 ASP A O 1
ATOM 880 N N . TYR A 1 110 ? 3.072 -7.862 -15.976 1.00 81.06 110 TYR A N 1
ATOM 881 C CA . TYR A 1 110 ? 2.571 -9.099 -15.399 1.00 81.06 110 TYR A CA 1
ATOM 882 C C . TYR A 1 110 ? 3.337 -9.461 -14.118 1.00 81.06 110 TYR A C 1
ATOM 884 O O . TYR A 1 110 ? 2.703 -9.825 -13.121 1.00 81.06 110 TYR A O 1
ATOM 892 N N . MET A 1 111 ? 4.668 -9.317 -14.099 1.00 86.12 111 MET A N 1
ATOM 893 C CA . MET A 1 111 ? 5.460 -9.551 -12.885 1.00 86.12 111 MET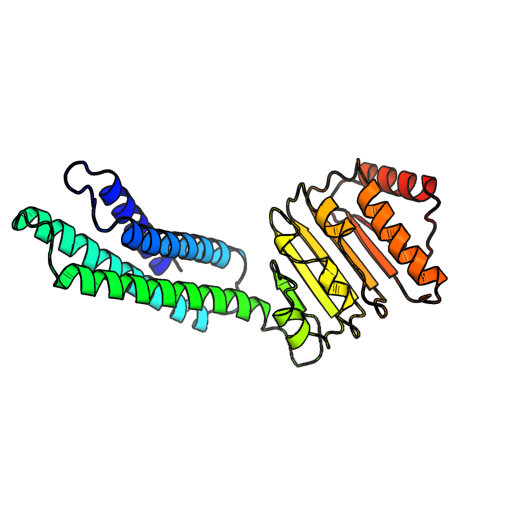 A CA 1
ATOM 894 C C . MET A 1 111 ? 5.137 -8.540 -11.789 1.00 86.12 111 MET A C 1
ATOM 896 O O . MET A 1 111 ? 4.920 -8.946 -10.648 1.00 86.12 111 MET A O 1
ATOM 900 N N . ARG A 1 112 ? 4.983 -7.257 -12.128 1.00 86.06 112 ARG A N 1
ATOM 901 C CA . ARG A 1 112 ? 4.512 -6.212 -11.209 1.00 86.06 112 ARG A CA 1
ATOM 902 C C . ARG A 1 112 ? 3.171 -6.573 -10.575 1.00 86.06 112 ARG A C 1
ATOM 904 O O . ARG A 1 112 ? 3.037 -6.530 -9.354 1.00 86.06 112 ARG A O 1
ATOM 911 N N . ARG A 1 113 ? 2.186 -6.995 -11.374 1.00 81.19 113 ARG A N 1
ATOM 912 C CA . ARG A 1 113 ? 0.878 -7.453 -10.867 1.00 81.19 113 ARG A CA 1
ATOM 913 C C . ARG A 1 113 ? 0.998 -8.690 -9.985 1.00 81.19 113 ARG A C 1
ATOM 915 O O . ARG A 1 113 ? 0.304 -8.789 -8.978 1.00 81.19 113 ARG A O 1
ATOM 922 N N . LYS A 1 114 ? 1.889 -9.627 -10.312 1.00 78.81 114 LYS A N 1
ATOM 923 C CA . LYS A 1 114 ? 2.163 -10.776 -9.440 1.00 78.81 114 LYS A CA 1
ATOM 924 C C . LYS A 1 114 ? 2.821 -10.384 -8.126 1.00 78.81 114 LYS A C 1
ATOM 926 O O . LYS A 1 114 ? 2.425 -10.928 -7.104 1.00 78.81 114 LYS A O 1
ATOM 931 N N . ALA A 1 115 ? 3.762 -9.449 -8.134 1.00 80.31 115 ALA A N 1
ATOM 932 C CA . ALA A 1 115 ? 4.375 -8.914 -6.925 1.00 80.31 115 ALA A CA 1
ATOM 933 C C . ALA A 1 115 ? 3.341 -8.178 -6.055 1.00 80.31 115 ALA A C 1
ATOM 935 O O . ALA A 1 115 ? 3.279 -8.419 -4.853 1.00 80.31 115 ALA A O 1
ATOM 936 N N . LEU A 1 116 ? 2.447 -7.388 -6.665 1.00 79.12 116 LEU A N 1
ATOM 937 C CA . LEU A 1 116 ? 1.284 -6.797 -5.987 1.00 79.12 116 LEU A CA 1
ATOM 938 C C . LEU A 1 116 ? 0.371 -7.867 -5.384 1.00 79.12 116 LEU A C 1
ATOM 940 O O . LEU A 1 116 ? -0.022 -7.751 -4.229 1.00 79.12 116 LEU A O 1
ATOM 944 N N . ASN A 1 117 ? 0.081 -8.936 -6.126 1.00 70.69 117 ASN A N 1
ATOM 945 C CA . ASN A 1 117 ? -0.722 -10.046 -5.624 1.00 70.69 117 ASN A CA 1
ATOM 946 C C . ASN A 1 117 ? -0.014 -10.816 -4.512 1.00 70.69 117 ASN A C 1
ATOM 948 O O . ASN A 1 117 ? -0.688 -11.264 -3.604 1.00 70.69 117 ASN A O 1
ATOM 952 N N . VAL A 1 118 ? 1.310 -10.979 -4.541 1.00 69.69 118 VAL A N 1
ATOM 953 C CA . VAL A 1 118 ? 2.064 -11.591 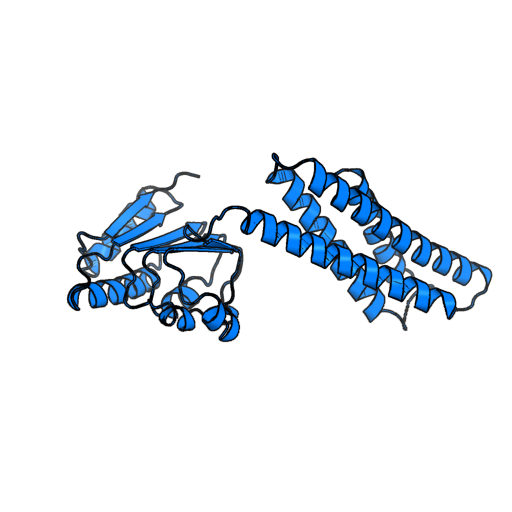-3.434 1.00 69.69 118 VAL A CA 1
ATOM 954 C C . VAL A 1 118 ? 2.072 -10.672 -2.220 1.00 69.69 118 VAL A C 1
ATOM 956 O O . VAL A 1 118 ? 1.890 -11.155 -1.110 1.00 69.69 118 VAL A O 1
ATOM 959 N N . ARG A 1 119 ? 2.195 -9.356 -2.414 1.00 65.69 119 ARG A N 1
ATOM 960 C CA . ARG A 1 119 ? 2.049 -8.360 -1.347 1.00 65.69 119 ARG A CA 1
ATOM 961 C C . ARG A 1 119 ? 0.651 -8.439 -0.721 1.00 65.69 119 ARG A C 1
ATOM 963 O O . ARG A 1 119 ? 0.544 -8.588 0.490 1.00 65.69 119 ARG A O 1
ATOM 970 N N . ALA A 1 120 ? -0.395 -8.484 -1.544 1.00 63.03 120 ALA A N 1
ATOM 971 C CA . ALA A 1 120 ? -1.782 -8.637 -1.109 1.00 63.03 120 ALA A CA 1
ATOM 972 C C . ALA A 1 120 ? -2.077 -10.025 -0.513 1.00 63.03 120 ALA A C 1
ATOM 974 O O . ALA A 1 120 ? -2.790 -10.130 0.468 1.00 63.03 120 ALA A O 1
ATOM 975 N N . GLN A 1 121 ? -1.512 -11.112 -1.042 1.00 54.25 121 GLN A N 1
ATOM 976 C CA . GLN A 1 121 ? -1.697 -12.473 -0.521 1.00 54.25 121 GLN A CA 1
ATOM 977 C C . GLN A 1 121 ? -0.892 -12.725 0.748 1.00 54.25 121 GLN A C 1
ATOM 979 O O . GLN A 1 121 ? -1.312 -13.533 1.564 1.00 54.25 121 GLN A O 1
ATOM 984 N N . ASN A 1 122 ? 0.251 -12.069 0.939 1.00 51.34 122 ASN A N 1
ATOM 985 C CA . ASN A 1 122 ? 0.941 -12.075 2.223 1.00 51.34 122 ASN A CA 1
ATOM 986 C C . ASN A 1 122 ? 0.184 -11.231 3.260 1.00 51.34 122 ASN A C 1
ATOM 988 O O . ASN A 1 122 ? 0.254 -11.569 4.434 1.00 51.34 122 ASN A O 1
ATOM 992 N N . GLN A 1 123 ? -0.614 -10.248 2.827 1.00 48.62 123 GLN A N 1
ATOM 993 C CA . GLN A 1 123 ? -1.605 -9.554 3.664 1.00 48.62 123 GLN A CA 1
ATOM 994 C C . GLN A 1 123 ? -2.909 -10.367 3.863 1.00 48.62 123 GLN A C 1
ATOM 996 O O . GLN A 1 123 ? -3.535 -10.263 4.904 1.00 48.62 123 GLN A O 1
ATOM 1001 N N . SER A 1 124 ? -3.307 -11.229 2.915 1.00 39.62 124 SER A N 1
ATOM 1002 C CA . SER A 1 124 ? -4.559 -12.023 2.938 1.00 39.62 124 SER A CA 1
ATOM 1003 C C . SER A 1 124 ? -4.389 -13.525 3.246 1.00 39.62 124 SER A C 1
ATOM 1005 O O . SER A 1 124 ? -5.321 -14.299 3.036 1.00 39.62 124 SER A O 1
ATOM 1007 N N . LYS A 1 125 ? -3.210 -13.998 3.684 1.00 40.59 125 LYS A N 1
ATOM 1008 C CA . LYS A 1 125 ? -2.987 -15.418 4.071 1.00 40.59 125 LYS A CA 1
ATOM 1009 C C . LYS A 1 125 ? -2.922 -15.675 5.575 1.00 40.59 125 LYS A C 1
ATOM 1011 O O . LYS A 1 125 ? -2.572 -16.782 5.982 1.00 40.59 125 LYS A O 1
ATOM 1016 N N . VAL A 1 126 ? -3.333 -14.714 6.379 1.00 38.81 126 VAL A N 1
ATOM 1017 C CA . VAL A 1 126 ? -4.309 -15.037 7.419 1.00 38.81 126 VAL A CA 1
ATOM 1018 C C . VAL A 1 126 ? -5.629 -14.838 6.654 1.00 38.81 126 VAL A C 1
ATOM 1020 O O . VAL A 1 126 ? -5.774 -13.814 5.999 1.00 38.81 126 VAL A O 1
ATOM 1023 N N . ILE A 1 127 ? -6.545 -15.798 6.512 1.00 37.47 127 ILE A N 1
ATOM 1024 C CA . ILE A 1 127 ? -7.759 -15.841 7.344 1.00 37.47 127 ILE A CA 1
ATOM 1025 C C . ILE A 1 127 ? -8.696 -16.920 6.770 1.00 37.47 127 ILE A C 1
ATOM 1027 O O . ILE A 1 127 ? -9.037 -16.913 5.584 1.00 37.47 127 ILE A O 1
ATOM 1031 N N . ALA A 1 128 ? -9.120 -17.842 7.634 1.00 30.31 128 ALA A N 1
ATOM 1032 C CA . ALA A 1 128 ? -10.370 -18.584 7.494 1.00 30.31 128 ALA A CA 1
ATOM 1033 C C . ALA A 1 128 ? -11.557 -17.637 7.781 1.00 30.31 128 ALA A C 1
ATOM 1035 O O . ALA A 1 128 ? -11.360 -16.686 8.517 1.00 30.31 128 ALA A O 1
ATOM 1036 N N . PRO A 1 129 ? -12.777 -17.873 7.275 1.00 36.69 129 PRO A N 1
ATOM 1037 C CA . PRO A 1 129 ? -13.796 -16.854 6.951 1.00 36.69 129 PRO A CA 1
ATOM 1038 C C . PRO A 1 129 ? -14.366 -15.913 8.047 1.00 36.69 129 PRO A C 1
ATOM 1040 O O . PRO A 1 129 ? -15.441 -15.358 7.826 1.00 36.69 129 PRO A O 1
ATOM 1043 N N . TYR A 1 130 ? -13.735 -15.707 9.208 1.00 38.03 130 TYR A N 1
ATOM 1044 C CA . TYR A 1 130 ? -14.351 -15.017 10.352 1.00 38.03 130 TYR A CA 1
ATOM 1045 C C . TYR A 1 130 ? -13.459 -14.064 11.166 1.00 38.03 130 TYR A C 1
ATOM 1047 O O . TYR A 1 130 ? -13.984 -13.439 12.082 1.00 38.03 130 TYR A O 1
ATOM 1055 N N . GLU A 1 131 ? -12.172 -13.879 10.872 1.00 47.09 131 GLU A N 1
ATOM 1056 C CA . GLU A 1 131 ? -11.286 -13.142 11.793 1.00 47.09 131 GLU A CA 1
ATOM 1057 C C . GLU A 1 131 ? -10.461 -12.076 11.050 1.00 47.09 131 GLU A C 1
ATOM 1059 O O . GLU A 1 131 ? -9.813 -12.385 10.075 1.00 47.09 131 GLU A O 1
ATOM 1064 N N . ILE A 1 132 ? -10.527 -10.809 11.473 1.00 47.75 132 ILE A N 1
ATOM 1065 C CA . ILE A 1 132 ? -9.461 -9.786 11.380 1.00 47.75 132 ILE A CA 1
ATOM 1066 C C . ILE A 1 132 ? -8.816 -9.493 10.008 1.00 47.75 132 ILE A C 1
ATOM 1068 O O . ILE A 1 132 ? -7.786 -10.062 9.671 1.00 47.75 132 ILE A O 1
ATOM 1072 N N . TRP A 1 133 ? -9.305 -8.497 9.260 1.00 48.81 133 TRP A N 1
ATOM 1073 C CA . TRP A 1 133 ? -8.644 -8.044 8.021 1.00 48.81 133 TRP A CA 1
ATOM 1074 C C . TRP A 1 133 ? -7.566 -6.994 8.311 1.00 48.81 133 TRP A C 1
ATOM 1076 O O . TRP A 1 133 ? -7.926 -5.861 8.598 1.00 48.81 133 TRP A O 1
ATOM 1086 N N . GLU A 1 134 ? -6.278 -7.329 8.189 1.00 49.44 134 GLU A N 1
ATOM 1087 C CA . GLU A 1 134 ? -5.184 -6.340 8.135 1.00 49.44 134 GLU A CA 1
ATOM 1088 C C . GLU A 1 134 ? -4.932 -5.914 6.679 1.00 49.44 134 GLU A C 1
ATOM 1090 O O . GLU A 1 134 ? -4.398 -6.682 5.877 1.00 49.44 134 GLU A O 1
ATOM 1095 N N . MET A 1 135 ? -5.341 -4.693 6.305 1.00 54.41 135 MET A N 1
ATOM 1096 C CA . MET A 1 135 ? -5.119 -4.143 4.958 1.00 54.41 135 MET A CA 1
ATOM 1097 C C . MET A 1 135 ? -4.261 -2.877 4.986 1.00 54.41 135 MET A C 1
ATOM 1099 O O . MET A 1 135 ? -4.492 -1.963 5.776 1.00 54.41 135 MET A O 1
ATOM 1103 N N . LEU A 1 136 ? -3.302 -2.792 4.060 1.00 53.06 136 LEU A N 1
ATOM 1104 C CA . LEU A 1 136 ? -2.516 -1.576 3.841 1.00 53.06 136 LEU A CA 1
ATOM 1105 C C . LEU A 1 136 ? -3.237 -0.648 2.856 1.00 53.06 136 LEU A C 1
ATOM 1107 O O . LEU A 1 136 ? -3.590 -1.078 1.758 1.00 53.06 136 LEU A O 1
ATOM 1111 N N . GLN A 1 137 ? -3.412 0.623 3.235 1.00 58.25 137 GLN A N 1
ATOM 1112 C CA . GLN A 1 137 ? -3.877 1.712 2.358 1.00 58.25 137 GLN A CA 1
ATOM 1113 C C . GLN A 1 137 ? -5.204 1.429 1.614 1.00 58.25 137 GLN A C 1
ATOM 1115 O O . GLN A 1 137 ? -5.370 1.771 0.439 1.00 58.25 137 GLN A O 1
ATOM 1120 N N . LEU A 1 138 ? -6.169 0.781 2.275 1.00 69.31 138 LEU A N 1
ATOM 1121 C CA . LEU A 1 138 ? -7.460 0.470 1.658 1.00 69.31 138 LEU A CA 1
ATOM 1122 C C . LEU A 1 138 ? -8.253 1.748 1.347 1.00 69.31 138 LEU A C 1
ATOM 1124 O O . LEU A 1 138 ? -8.479 2.584 2.214 1.00 69.31 138 LEU A O 1
ATOM 1128 N N . ARG A 1 139 ? -8.759 1.857 0.116 1.00 77.44 139 ARG A N 1
ATOM 1129 C CA . ARG A 1 139 ? -9.743 2.878 -0.267 1.00 77.44 139 ARG A CA 1
ATOM 1130 C C . ARG A 1 139 ? -11.165 2.338 -0.113 1.00 77.44 139 ARG A C 1
ATOM 1132 O O . ARG A 1 139 ? -11.522 1.354 -0.761 1.00 77.44 139 ARG A O 1
ATOM 1139 N N . PHE A 1 140 ? -12.006 3.032 0.648 1.00 76.88 140 PHE A N 1
ATOM 1140 C CA . PHE A 1 140 ? -13.421 2.702 0.846 1.00 76.88 140 PHE A CA 1
ATOM 1141 C C . PHE A 1 140 ? -14.300 3.183 -0.316 1.00 76.88 140 PHE A C 1
ATOM 1143 O O . PHE A 1 140 ? -15.207 3.999 -0.150 1.00 76.88 140 PHE A O 1
ATOM 1150 N N . SER A 1 141 ? -14.028 2.715 -1.534 1.00 76.75 141 SER A N 1
ATOM 1151 C CA . SER A 1 141 ? -14.907 3.004 -2.672 1.00 76.75 141 SER A CA 1
ATOM 1152 C C . SER A 1 141 ? -16.261 2.296 -2.522 1.00 76.75 141 SER A C 1
ATOM 1154 O O . SER A 1 141 ? -16.372 1.291 -1.817 1.00 76.75 141 SER A O 1
ATOM 1156 N N . ASP A 1 142 ? -17.290 2.772 -3.232 1.00 75.81 142 ASP A N 1
ATOM 1157 C CA . ASP A 1 142 ? -18.623 2.149 -3.208 1.00 75.81 142 ASP A CA 1
ATOM 1158 C C . ASP A 1 142 ? -18.578 0.647 -3.527 1.00 75.81 142 ASP A C 1
ATOM 1160 O O . ASP A 1 142 ? -19.302 -0.149 -2.929 1.00 75.81 142 ASP A O 1
ATOM 1164 N N . GLU A 1 143 ? -17.711 0.256 -4.460 1.00 70.75 143 GLU A N 1
ATOM 1165 C CA . GLU A 1 143 ? -17.547 -1.133 -4.880 1.00 70.75 143 GLU A CA 1
ATOM 1166 C C . GLU A 1 143 ? -16.900 -1.995 -3.788 1.00 70.75 143 GLU A C 1
ATOM 1168 O O . GLU A 1 143 ? -17.320 -3.131 -3.566 1.00 70.75 143 GLU A O 1
ATOM 1173 N N . VAL A 1 144 ? -15.915 -1.451 -3.063 1.00 72.50 144 VAL A N 1
ATOM 1174 C CA . VAL A 1 144 ? -15.285 -2.133 -1.923 1.00 72.50 144 VAL A CA 1
ATOM 1175 C C . VAL A 1 144 ? -16.314 -2.332 -0.817 1.00 72.50 144 VAL A C 1
ATOM 1177 O O . VAL A 1 144 ? -16.540 -3.466 -0.397 1.00 72.50 144 VAL A O 1
ATOM 1180 N N . CYS A 1 145 ? -17.016 -1.270 -0.415 1.00 76.88 145 CYS A N 1
ATOM 1181 C CA . CYS A 1 145 ? -18.037 -1.351 0.627 1.00 76.88 145 CYS A CA 1
ATOM 1182 C C . CYS A 1 145 ? -19.116 -2.390 0.288 1.00 76.88 145 CYS A C 1
ATOM 1184 O O . CYS A 1 145 ? -19.482 -3.178 1.151 1.00 76.88 145 CYS A O 1
ATOM 1186 N N . LYS A 1 146 ? -19.569 -2.483 -0.970 1.00 76.00 146 LYS A N 1
ATOM 1187 C CA . LYS A 1 146 ? -20.534 -3.518 -1.391 1.00 76.00 146 LYS A CA 1
ATOM 1188 C C . LYS A 1 146 ? -19.999 -4.939 -1.235 1.00 76.00 146 LYS A C 1
ATOM 1190 O O . LYS A 1 146 ? -20.750 -5.827 -0.843 1.00 76.00 146 LYS A O 1
ATOM 1195 N N . ARG A 1 147 ? -18.720 -5.175 -1.527 1.00 72.25 147 ARG A N 1
ATOM 1196 C CA . ARG A 1 147 ? -18.128 -6.522 -1.493 1.00 72.25 147 ARG A CA 1
ATOM 1197 C C . ARG A 1 147 ? -17.804 -7.004 -0.084 1.00 72.25 147 ARG A C 1
ATOM 1199 O O . ARG A 1 147 ? -17.935 -8.194 0.176 1.00 72.25 147 ARG A O 1
ATOM 1206 N N . ILE A 1 148 ? -17.405 -6.099 0.810 1.00 73.69 148 ILE A N 1
ATOM 1207 C CA . ILE A 1 148 ? -16.903 -6.445 2.151 1.00 73.69 148 ILE A CA 1
ATOM 1208 C C . ILE A 1 148 ? -17.751 -5.882 3.307 1.00 73.69 148 ILE A C 1
ATOM 1210 O O . ILE A 1 148 ? -17.289 -5.827 4.437 1.00 73.69 148 ILE A O 1
ATOM 1214 N N . HIS A 1 149 ? -19.014 -5.512 3.072 1.00 74.69 149 HIS A N 1
ATOM 1215 C CA . HIS A 1 149 ? -19.907 -4.904 4.081 1.00 74.69 149 HIS A CA 1
ATOM 1216 C C . HIS A 1 149 ? -20.157 -5.732 5.361 1.00 74.69 149 HIS A C 1
ATOM 1218 O O . HIS A 1 149 ? -20.577 -5.168 6.369 1.00 74.69 149 HIS A O 1
ATOM 1224 N N . ASN A 1 150 ? -19.930 -7.050 5.338 1.00 76.12 150 ASN A N 1
ATOM 1225 C CA . ASN A 1 150 ? -20.255 -7.964 6.448 1.00 76.12 150 ASN A CA 1
ATOM 1226 C C . ASN A 1 150 ? -19.088 -8.248 7.409 1.00 76.12 150 ASN A C 1
ATOM 1228 O O . ASN A 1 150 ? -19.174 -9.175 8.215 1.00 76.12 150 ASN A O 1
ATOM 1232 N N . ILE A 1 151 ? -17.993 -7.493 7.327 1.00 79.62 151 ILE A N 1
ATOM 1233 C CA . ILE A 1 151 ? -16.853 -7.648 8.240 1.00 79.62 151 ILE A CA 1
ATOM 1234 C C . ILE A 1 151 ? -17.201 -7.188 9.662 1.00 79.62 151 ILE A C 1
ATOM 1236 O O . ILE A 1 151 ? -17.960 -6.238 9.843 1.00 79.62 151 ILE A O 1
ATOM 1240 N N . ARG A 1 152 ? -16.627 -7.871 10.662 1.00 84.31 152 ARG A N 1
ATOM 1241 C CA . ARG A 1 152 ? -16.765 -7.531 12.091 1.00 84.31 152 ARG A CA 1
ATOM 1242 C C . ARG A 1 152 ? -15.547 -6.839 12.672 1.00 84.31 152 ARG A C 1
ATOM 1244 O O . ARG A 1 152 ? -15.696 -5.988 13.536 1.00 84.31 152 ARG A O 1
ATOM 1251 N N . GLU A 1 153 ? -14.366 -7.179 12.182 1.00 85.06 153 GLU A N 1
ATOM 1252 C CA . GLU A 1 153 ? -13.119 -6.558 12.605 1.00 85.06 153 GLU A CA 1
ATOM 1253 C C . GLU A 1 153 ? -12.325 -6.122 11.380 1.00 85.06 153 GLU A C 1
ATOM 1255 O O . GLU A 1 153 ? -12.116 -6.905 10.447 1.00 85.06 153 GLU A O 1
ATOM 1260 N N . LEU A 1 154 ? -11.898 -4.864 11.396 1.00 83.25 154 LEU A N 1
ATOM 1261 C CA . LEU A 1 154 ? -11.125 -4.239 10.338 1.00 83.25 154 LEU A CA 1
ATOM 1262 C C . LEU A 1 154 ? -9.898 -3.573 10.942 1.00 83.25 154 LEU A C 1
ATOM 1264 O O . LEU A 1 154 ? -10.016 -2.733 11.827 1.00 83.25 154 LEU A O 1
ATOM 1268 N N . ARG A 1 155 ? -8.724 -3.918 10.428 1.00 82.00 155 ARG A N 1
ATOM 1269 C CA . ARG A 1 155 ? -7.448 -3.331 10.818 1.00 82.00 155 ARG A CA 1
ATOM 1270 C C . ARG A 1 155 ? -6.791 -2.717 9.595 1.00 82.00 155 ARG A C 1
ATOM 1272 O O . ARG A 1 155 ? -6.594 -3.376 8.577 1.00 82.00 155 ARG A O 1
ATOM 1279 N N . LEU A 1 156 ? -6.462 -1.441 9.673 1.00 78.12 156 LEU A N 1
ATOM 1280 C CA . LEU A 1 156 ? -5.884 -0.693 8.572 1.00 78.12 156 LEU A CA 1
ATOM 1281 C C . LEU A 1 156 ? -4.604 -0.032 9.023 1.00 78.12 156 LEU A C 1
ATOM 1283 O O . LEU A 1 156 ? -4.564 0.584 10.083 1.00 78.12 156 LEU A O 1
ATOM 1287 N N . SER A 1 157 ? -3.589 -0.121 8.177 1.00 75.44 157 SER A N 1
ATOM 1288 C CA . SER A 1 157 ? -2.367 0.654 8.333 1.00 75.44 157 SER A CA 1
ATOM 1289 C C . SER A 1 157 ? -2.165 1.534 7.099 1.00 75.44 157 SER A C 1
ATOM 1291 O O . SER A 1 157 ? -2.271 1.089 5.948 1.00 75.44 157 SER A O 1
ATOM 1293 N N . TYR A 1 158 ? -1.946 2.819 7.353 1.00 70.31 158 TYR A N 1
ATOM 1294 C CA . TYR A 1 158 ? -1.718 3.852 6.358 1.00 70.31 158 TYR A CA 1
ATOM 1295 C C . TYR A 1 158 ? -0.315 4.416 6.539 1.00 70.31 158 TYR A C 1
ATOM 1297 O O . TYR A 1 158 ? -0.061 5.152 7.487 1.00 70.31 158 TYR A O 1
ATOM 1305 N N . CYS A 1 159 ? 0.574 4.108 5.599 1.00 63.12 159 CYS A N 1
ATOM 1306 C CA . CYS A 1 159 ? 1.894 4.728 5.525 1.00 63.12 159 CYS A CA 1
ATOM 1307 C C . CYS A 1 159 ? 1.860 5.895 4.522 1.00 63.12 159 CYS A C 1
ATOM 1309 O O . CYS A 1 159 ? 1.409 5.694 3.387 1.00 63.12 159 CYS A O 1
ATOM 1311 N N . GLY A 1 160 ? 2.356 7.077 4.903 1.00 62.19 160 GLY A N 1
ATOM 1312 C CA . GLY A 1 160 ? 2.405 8.275 4.045 1.00 62.19 160 GLY A CA 1
ATOM 1313 C C . GLY A 1 160 ? 1.073 9.034 3.945 1.00 62.19 160 GLY A C 1
ATOM 1314 O O . GLY A 1 160 ? 0.101 8.656 4.587 1.00 62.19 160 GLY A O 1
ATOM 1315 N N . GLU A 1 161 ? 1.001 10.113 3.149 1.00 64.12 161 GLU A N 1
ATOM 1316 C CA . GLU A 1 161 ? -0.129 11.069 3.174 1.00 64.12 161 GLU A CA 1
ATOM 1317 C C . GLU A 1 161 ? -1.522 10.415 3.036 1.00 64.12 161 GLU A C 1
ATOM 1319 O O . GLU A 1 161 ? -1.860 9.810 2.012 1.00 64.12 161 GLU A O 1
ATOM 1324 N N . VAL A 1 162 ? -2.369 10.598 4.059 1.00 66.06 162 VAL A N 1
ATOM 1325 C CA . VAL A 1 162 ? -3.805 10.280 3.982 1.00 66.06 162 VAL A CA 1
ATOM 1326 C C . VAL A 1 162 ? -4.599 11.499 3.534 1.00 66.06 162 VAL A C 1
ATOM 1328 O O . VAL A 1 162 ? -4.301 12.630 3.903 1.00 66.06 162 VAL A O 1
ATOM 1331 N N . SER A 1 163 ? -5.613 11.257 2.705 1.00 67.56 163 SER A N 1
ATOM 1332 C CA . SER A 1 163 ? -6.508 12.285 2.171 1.00 67.56 163 SER A CA 1
ATOM 1333 C C . SER A 1 163 ? -7.908 11.721 1.923 1.00 67.56 163 SER A C 1
ATOM 1335 O O . SER A 1 163 ? -8.139 10.507 2.006 1.00 67.56 163 SER A O 1
ATOM 1337 N N . SER A 1 164 ? -8.836 12.595 1.527 1.00 68.88 164 SER A N 1
ATOM 1338 C CA . SER A 1 164 ? -10.184 12.235 1.063 1.00 68.88 164 SER A CA 1
ATOM 1339 C C . SER A 1 164 ? -10.214 11.189 -0.066 1.00 68.88 164 SER A C 1
ATOM 1341 O O . SER A 1 164 ? -11.239 10.528 -0.259 1.00 68.88 164 SER A O 1
ATOM 1343 N N . TYR A 1 165 ? -9.089 10.954 -0.758 1.00 70.25 165 TYR A N 1
ATOM 1344 C CA . TYR A 1 165 ? -8.920 9.867 -1.727 1.00 70.25 165 TYR A CA 1
ATOM 1345 C C . TYR A 1 165 ? -9.363 8.502 -1.179 1.00 70.25 165 TYR A C 1
ATOM 1347 O O . TYR A 1 165 ? -9.979 7.722 -1.907 1.00 70.25 165 TYR A O 1
ATOM 1355 N N . TYR A 1 166 ? -9.105 8.220 0.101 1.00 75.12 166 TYR A N 1
ATOM 1356 C CA . TYR A 1 166 ? -9.438 6.940 0.736 1.00 75.12 166 TYR A CA 1
ATOM 1357 C C . TYR A 1 166 ? -10.926 6.785 1.088 1.00 75.12 166 TYR A C 1
ATOM 1359 O O . TYR A 1 166 ? -11.349 5.698 1.476 1.00 75.12 166 TYR A O 1
ATOM 1367 N N . CYS A 1 167 ? -11.734 7.830 0.890 1.00 79.69 167 CYS A N 1
ATOM 1368 C CA . CYS A 1 167 ? -13.176 7.852 1.144 1.00 79.69 167 CYS A CA 1
ATOM 1369 C C . CYS A 1 167 ? -13.582 7.438 2.584 1.00 79.69 167 CYS A C 1
ATOM 1371 O O . CYS A 1 167 ? -14.502 6.633 2.735 1.00 79.69 167 CYS A O 1
ATOM 1373 N N . PRO A 1 168 ? -12.949 7.981 3.645 1.00 78.81 168 PRO A N 1
ATOM 1374 C CA . PRO A 1 168 ? -13.201 7.598 5.046 1.00 78.81 168 PRO A CA 1
ATOM 1375 C C . PRO A 1 168 ? -14.680 7.679 5.463 1.00 78.81 168 PRO A C 1
ATOM 1377 O O . PRO A 1 168 ? -15.154 6.843 6.231 1.00 78.81 168 PRO A O 1
ATOM 1380 N N . GLY A 1 169 ? -15.447 8.608 4.886 1.00 82.50 169 GLY A N 1
ATOM 1381 C CA . GLY A 1 169 ? -16.881 8.755 5.154 1.00 82.50 169 GLY A CA 1
ATOM 1382 C C . GLY A 1 169 ? -17.757 7.576 4.706 1.00 82.50 169 GLY A C 1
ATOM 1383 O O . GLY A 1 169 ? -18.914 7.499 5.103 1.00 82.50 169 GLY A O 1
ATOM 1384 N N . ASN A 1 170 ? -17.241 6.633 3.912 1.00 86.44 170 ASN A N 1
ATOM 1385 C CA . ASN A 1 170 ? -17.985 5.426 3.536 1.00 86.44 170 ASN A CA 1
ATOM 1386 C C . ASN A 1 170 ? -17.912 4.310 4.594 1.00 86.44 170 ASN A C 1
ATOM 1388 O O . ASN A 1 170 ? -18.580 3.283 4.439 1.00 86.44 170 ASN A O 1
ATOM 1392 N N . LEU A 1 171 ? -17.137 4.496 5.668 1.00 84.50 171 LEU A N 1
ATOM 1393 C CA . LEU A 1 171 ? -16.989 3.512 6.740 1.00 84.50 171 LEU A CA 1
ATOM 1394 C C . LEU A 1 171 ? -18.311 3.235 7.490 1.00 84.50 171 LEU A C 1
ATOM 1396 O O . LEU A 1 171 ? -18.561 2.110 7.922 1.00 84.50 171 LEU A O 1
ATOM 1400 N N . SER A 1 172 ? -19.220 4.206 7.553 1.00 85.06 172 SER A N 1
ATOM 1401 C CA . SER A 1 172 ? -20.560 4.032 8.138 1.00 85.06 172 SER A CA 1
ATOM 1402 C C . SER A 1 172 ? -21.384 2.907 7.500 1.00 85.06 172 SER A C 1
ATOM 1404 O O . SER A 1 172 ? -22.321 2.405 8.115 1.00 85.06 172 SER A O 1
ATOM 1406 N N . ARG A 1 173 ? -21.035 2.462 6.285 1.00 86.81 173 ARG A N 1
ATOM 1407 C CA . ARG A 1 173 ? -21.754 1.404 5.557 1.00 86.81 173 ARG A CA 1
ATOM 1408 C C . ARG A 1 173 ? -21.442 -0.013 6.047 1.00 86.81 173 ARG A C 1
ATOM 1410 O O . ARG A 1 173 ? -22.099 -0.964 5.616 1.00 86.81 173 ARG A O 1
ATOM 1417 N N . PHE A 1 174 ? -20.439 -0.185 6.906 1.00 85.56 174 PHE A N 1
ATOM 1418 C CA . PHE A 1 174 ? -20.062 -1.488 7.452 1.00 85.56 174 PHE A CA 1
ATOM 1419 C C . PHE A 1 174 ? -20.916 -1.845 8.677 1.00 85.56 174 PHE A C 1
ATOM 1421 O O . PHE A 1 174 ? -20.468 -1.808 9.817 1.00 85.56 174 PHE A O 1
ATOM 1428 N N . ASN A 1 175 ? -22.168 -2.230 8.434 1.00 82.94 175 ASN A N 1
ATOM 1429 C CA . ASN A 1 175 ? -23.196 -2.410 9.472 1.00 82.94 175 ASN A CA 1
ATOM 1430 C C . ASN A 1 175 ? -22.942 -3.561 10.467 1.00 82.94 175 ASN A C 1
ATOM 1432 O O . ASN A 1 175 ? -23.719 -3.741 11.405 1.00 82.94 175 ASN A O 1
ATOM 1436 N N . GLN A 1 176 ? -21.924 -4.392 10.234 1.00 84.25 176 GLN A N 1
ATOM 1437 C CA . GLN A 1 176 ? -21.520 -5.468 11.146 1.00 84.25 176 GLN A CA 1
ATOM 1438 C C . GLN A 1 176 ? -20.179 -5.193 11.829 1.00 84.25 176 GLN A C 1
ATOM 1440 O O . GLN A 1 176 ? -19.762 -6.015 12.642 1.00 84.25 176 GLN A O 1
ATOM 1445 N N . LEU A 1 177 ? -19.521 -4.070 11.514 1.00 86.75 177 LEU A N 1
ATOM 1446 C CA . LEU A 1 177 ? -18.202 -3.750 12.040 1.00 86.75 177 LEU A CA 1
ATOM 1447 C C . LEU A 1 177 ? -18.308 -3.390 13.520 1.00 86.75 177 LEU A C 1
ATOM 1449 O O . LEU A 1 177 ? -19.011 -2.454 13.889 1.00 86.75 177 LEU A O 1
ATOM 1453 N N . GLN A 1 178 ? -17.607 -4.168 14.335 1.00 87.50 178 GLN A N 1
ATOM 1454 C CA . GLN A 1 178 ? -17.534 -4.067 15.787 1.00 87.50 178 GLN A CA 1
ATOM 1455 C C . GLN A 1 178 ? -16.173 -3.545 16.234 1.00 87.50 178 GLN A C 1
ATOM 1457 O O . GLN A 1 178 ? -16.116 -2.756 17.164 1.00 87.50 178 GLN A O 1
ATOM 1462 N N . VAL A 1 179 ? -15.093 -3.933 15.557 1.00 85.44 179 VAL A N 1
ATOM 1463 C CA . VAL A 1 179 ? -13.730 -3.533 15.921 1.00 85.44 179 VAL A CA 1
ATOM 1464 C C . VAL A 1 179 ? -13.072 -2.840 14.734 1.00 85.44 179 VAL A C 1
ATOM 1466 O O . VAL A 1 179 ? -12.993 -3.411 13.644 1.00 85.44 179 VAL A O 1
ATOM 1469 N N . LEU A 1 180 ? -12.583 -1.621 14.938 1.00 86.50 180 LEU A N 1
ATOM 1470 C CA . LEU A 1 180 ? -11.796 -0.883 13.956 1.00 86.50 180 LEU A CA 1
ATOM 1471 C C . LEU A 1 180 ? -10.435 -0.536 14.547 1.00 86.50 180 LEU A C 1
ATOM 1473 O O . LEU A 1 180 ? -10.360 0.147 15.559 1.00 86.50 180 LEU A O 1
ATOM 1477 N N . TRP A 1 181 ? -9.360 -0.932 13.877 1.00 85.88 181 TRP A N 1
ATOM 1478 C CA . TRP A 1 181 ? -8.014 -0.481 14.199 1.00 85.88 181 TRP A CA 1
ATOM 1479 C C . TRP A 1 181 ? -7.459 0.337 13.043 1.00 85.88 181 TRP A C 1
ATOM 1481 O O . TRP A 1 181 ? -7.422 -0.133 11.909 1.00 85.88 181 TRP A O 1
ATOM 1491 N N . LEU A 1 182 ? -7.029 1.560 13.329 1.00 81.81 182 LEU A N 1
ATOM 1492 C CA . LEU A 1 182 ? -6.333 2.426 12.392 1.00 81.81 182 LEU A CA 1
ATOM 1493 C C . LEU A 1 182 ? -4.926 2.700 12.917 1.00 81.81 182 LEU A C 1
ATOM 1495 O O . LEU A 1 182 ? -4.756 3.186 14.034 1.00 81.81 182 LEU A O 1
ATOM 1499 N N . GLN A 1 183 ? -3.930 2.398 12.097 1.00 79.69 183 GLN A N 1
ATOM 1500 C CA . GLN A 1 183 ? -2.541 2.759 12.312 1.00 79.69 183 GLN A CA 1
ATOM 1501 C C . GLN A 1 183 ? -2.105 3.752 11.234 1.00 79.69 183 GLN A C 1
ATOM 1503 O O . GLN A 1 183 ? -2.352 3.534 10.047 1.00 79.69 183 GLN A O 1
ATOM 1508 N N . PHE A 1 184 ? -1.440 4.824 11.645 1.00 75.38 184 PHE A N 1
ATOM 1509 C CA . PHE A 1 184 ? -0.891 5.843 10.760 1.00 75.38 184 PHE A CA 1
ATOM 1510 C C . PHE A 1 184 ? 0.621 5.926 10.962 1.00 75.38 184 PHE A C 1
ATOM 1512 O O . PHE A 1 184 ? 1.073 6.214 12.066 1.00 75.38 184 PHE A O 1
ATOM 1519 N N . ASP A 1 185 ? 1.389 5.697 9.902 1.00 67.31 185 ASP A N 1
ATOM 1520 C CA . ASP A 1 185 ? 2.838 5.880 9.928 1.00 67.31 185 ASP A CA 1
ATOM 1521 C C . ASP A 1 185 ? 3.189 7.184 9.194 1.00 67.31 185 ASP A C 1
ATOM 1523 O O . ASP A 1 185 ? 2.805 7.351 8.028 1.00 67.31 185 ASP A O 1
ATOM 1527 N N . ASP A 1 186 ? 3.911 8.087 9.868 1.00 58.53 186 ASP A N 1
ATOM 1528 C CA . ASP A 1 186 ? 4.524 9.303 9.299 1.00 58.53 186 ASP A CA 1
ATOM 1529 C C . ASP A 1 186 ? 3.554 10.169 8.465 1.00 58.53 186 ASP A C 1
ATOM 1531 O O . ASP A 1 186 ? 3.640 10.263 7.234 1.00 58.53 186 ASP A O 1
ATOM 1535 N N . ASN A 1 187 ? 2.571 10.798 9.121 1.00 59.22 187 ASN A N 1
ATOM 1536 C CA . ASN A 1 187 ? 1.484 11.462 8.400 1.00 59.22 187 ASN A CA 1
ATOM 1537 C C . ASN A 1 187 ? 1.094 12.830 8.960 1.00 59.22 187 ASN A C 1
ATOM 1539 O O . ASN A 1 187 ? 0.465 12.933 10.006 1.00 59.22 187 ASN A O 1
ATOM 1543 N N . SER A 1 188 ? 1.359 13.893 8.202 1.00 56.72 188 SER A N 1
ATOM 1544 C CA . SER A 1 188 ? 0.981 15.266 8.562 1.00 56.72 188 SER A CA 1
ATOM 1545 C C . SER A 1 188 ? -0.521 15.568 8.402 1.00 56.72 188 SER A C 1
ATOM 1547 O O . SER A 1 188 ? -0.990 16.587 8.915 1.00 56.72 188 SER A O 1
ATOM 1549 N N . LYS A 1 189 ? -1.300 14.695 7.733 1.00 65.88 189 LYS A N 1
ATOM 1550 C CA . LYS A 1 189 ? -2.716 14.940 7.366 1.00 65.88 189 LYS A CA 1
ATOM 1551 C C . LYS A 1 189 ? -3.734 13.944 7.928 1.00 65.88 189 LYS A C 1
ATOM 1553 O O . LYS A 1 189 ? -4.909 13.989 7.565 1.00 65.88 189 LYS A O 1
ATOM 1558 N N . TRP A 1 190 ? -3.339 13.087 8.866 1.00 71.25 190 TRP A N 1
ATOM 1559 C CA . TRP A 1 190 ? -4.266 12.155 9.525 1.00 71.25 190 TRP A CA 1
ATOM 1560 C C . TRP A 1 190 ? -5.465 12.858 10.193 1.00 71.25 190 TRP A C 1
ATOM 1562 O O . TRP A 1 190 ? -6.557 12.297 10.234 1.00 71.25 190 TRP A O 1
ATOM 1572 N N . ARG A 1 191 ? -5.294 14.118 10.618 1.00 67.69 191 ARG A N 1
ATOM 1573 C CA . ARG A 1 191 ? -6.356 14.991 11.145 1.00 67.69 191 ARG A CA 1
ATOM 1574 C C . ARG A 1 191 ? -7.556 15.113 10.200 1.00 67.69 191 ARG A C 1
ATOM 1576 O O . ARG A 1 191 ? -8.697 14.937 10.619 1.00 67.69 191 ARG A O 1
ATOM 1583 N N . GLU A 1 192 ? -7.311 15.360 8.913 1.00 71.25 192 GLU A N 1
ATOM 1584 C CA . GLU A 1 192 ? -8.373 15.460 7.899 1.00 71.25 192 GLU A CA 1
ATOM 1585 C C . GLU A 1 192 ? -9.065 14.105 7.693 1.00 71.25 192 GLU A C 1
ATOM 1587 O O . GLU A 1 192 ? -10.281 14.018 7.521 1.00 71.25 192 GLU A O 1
ATOM 1592 N N . PHE A 1 193 ? -8.294 13.018 7.755 1.00 75.44 193 PHE A N 1
ATOM 1593 C CA . PHE A 1 193 ? -8.835 11.672 7.615 1.00 75.44 193 PHE A CA 1
ATOM 1594 C C . PHE A 1 193 ? -9.738 11.298 8.793 1.00 75.44 193 PHE A C 1
ATOM 1596 O O . PHE A 1 193 ? -10.845 10.820 8.578 1.00 75.44 193 PHE A O 1
ATOM 1603 N N . VAL A 1 194 ? -9.301 11.546 10.029 1.00 71.94 194 VAL A N 1
ATOM 1604 C CA . VAL A 1 194 ? -10.063 11.187 11.231 1.00 71.94 194 VAL A CA 1
ATOM 1605 C C . VAL A 1 194 ? -11.311 12.050 11.397 1.00 71.94 194 VAL A C 1
ATOM 1607 O O . VAL A 1 194 ? -12.366 11.514 11.720 1.00 71.94 194 VAL A O 1
ATOM 1610 N N . THR A 1 195 ? -11.245 13.346 11.084 1.00 71.69 195 THR A N 1
ATOM 1611 C CA . THR A 1 195 ? -12.428 14.230 11.122 1.00 71.69 195 THR A CA 1
ATOM 1612 C C . THR A 1 195 ? -13.472 13.898 10.051 1.00 71.69 195 THR A C 1
ATOM 1614 O O . THR A 1 195 ? -14.636 14.257 10.199 1.00 71.69 195 THR A O 1
ATOM 1617 N N . SER A 1 196 ? -13.088 13.188 8.986 1.00 75.06 196 SER A N 1
ATOM 1618 C CA . SER A 1 196 ? -14.001 12.742 7.925 1.00 75.06 196 SER A CA 1
ATOM 1619 C C . SER A 1 196 ? -14.486 11.296 8.084 1.00 75.06 196 SER A C 1
ATOM 1621 O O . SER A 1 196 ? -15.253 10.811 7.242 1.00 75.06 196 SER A O 1
ATOM 1623 N N . LEU A 1 197 ? -14.078 10.599 9.150 1.00 77.50 197 LEU A N 1
ATOM 1624 C CA . LEU A 1 197 ? -14.619 9.285 9.483 1.00 77.50 197 LEU A CA 1
ATOM 1625 C C . LEU A 1 197 ? -16.075 9.411 9.925 1.00 77.50 197 LEU A C 1
ATOM 1627 O O . LEU A 1 197 ? -16.437 10.250 10.743 1.00 77.50 197 LEU A O 1
ATOM 1631 N N . THR A 1 198 ? -16.907 8.508 9.417 1.00 80.69 198 THR A N 1
ATOM 1632 C CA . THR A 1 198 ? -18.235 8.263 9.978 1.00 80.69 198 THR A CA 1
ATOM 1633 C C . THR A 1 198 ? -18.263 6.841 10.507 1.00 80.69 198 THR A C 1
ATOM 1635 O O . THR A 1 198 ? -18.030 5.881 9.767 1.00 80.69 198 THR A O 1
ATOM 1638 N N . PHE A 1 199 ? -18.476 6.696 11.813 1.00 79.75 199 PHE A N 1
ATOM 1639 C CA . PHE A 1 199 ? -18.385 5.392 12.455 1.00 79.75 199 PHE A CA 1
ATOM 1640 C C . PHE A 1 199 ? -19.643 4.548 12.194 1.00 79.75 199 PHE A C 1
ATOM 1642 O O . PHE A 1 199 ? -20.757 5.081 12.203 1.00 79.75 199 PHE A O 1
ATOM 1649 N N . PRO A 1 200 ? -19.491 3.235 11.950 1.00 83.12 200 PRO A N 1
ATOM 1650 C CA . PRO A 1 200 ? -20.624 2.327 11.845 1.00 83.12 200 PRO A CA 1
ATOM 1651 C C . PRO A 1 200 ? -21.350 2.175 13.186 1.00 83.12 200 PRO A C 1
ATOM 1653 O O . PRO A 1 200 ? -20.737 2.172 14.247 1.00 83.12 200 PRO A O 1
ATOM 1656 N N . SER A 1 201 ? -22.666 1.964 13.136 1.00 80.56 201 SER A N 1
ATOM 1657 C CA . SER A 1 201 ? -23.535 1.968 14.325 1.00 80.56 201 SER A CA 1
ATOM 1658 C C . SER A 1 201 ? -23.313 0.811 15.307 1.00 80.56 201 SER A C 1
ATOM 1660 O O . SER A 1 201 ? -23.865 0.833 16.399 1.00 80.56 201 SER A O 1
ATOM 1662 N N . LYS A 1 202 ? -22.595 -0.243 14.901 1.00 84.75 202 LYS A N 1
ATOM 1663 C CA . LYS A 1 202 ? -22.287 -1.409 15.749 1.00 84.75 202 LYS A CA 1
ATOM 1664 C C . LYS A 1 202 ? -20.849 -1.417 16.248 1.00 84.75 202 LYS A C 1
ATOM 1666 O O . LYS A 1 202 ? -20.423 -2.435 16.793 1.00 84.75 202 LYS A O 1
ATOM 1671 N N . LEU A 1 203 ? -20.106 -0.334 16.022 1.00 84.06 203 LEU A N 1
ATOM 1672 C CA . LEU A 1 203 ? -18.735 -0.240 16.482 1.00 84.06 203 LEU A CA 1
ATOM 1673 C C . LEU A 1 203 ? -18.734 -0.313 18.013 1.00 84.06 203 LEU A C 1
ATOM 1675 O O . LEU A 1 203 ? -19.444 0.432 18.680 1.00 84.06 203 LEU A O 1
ATOM 1679 N N . MET A 1 204 ? -17.978 -1.264 18.541 1.00 83.50 204 MET A N 1
ATOM 1680 C CA . MET A 1 204 ? -17.776 -1.516 19.966 1.00 83.50 204 MET A CA 1
ATOM 1681 C C . MET A 1 204 ? -16.345 -1.199 20.379 1.00 83.50 204 MET A C 1
ATOM 1683 O O . MET A 1 204 ? -16.075 -1.026 21.555 1.00 83.50 204 MET A O 1
ATOM 1687 N N . GLU A 1 205 ? -15.406 -1.144 19.442 1.00 84.69 205 GLU A N 1
ATOM 1688 C CA . GLU A 1 205 ? -14.013 -0.893 19.764 1.00 84.69 205 GLU A CA 1
ATOM 1689 C C . GLU A 1 205 ? -13.336 -0.119 18.638 1.00 84.69 205 GLU A C 1
ATOM 1691 O O . GLU A 1 205 ? -13.357 -0.536 17.475 1.00 84.69 205 GLU A O 1
ATOM 1696 N N . LEU A 1 206 ? -12.725 1.008 18.988 1.00 84.19 206 LEU A N 1
ATOM 1697 C CA . LEU A 1 206 ? -11.870 1.783 18.106 1.00 84.19 206 LEU A CA 1
ATOM 1698 C C . LEU A 1 206 ? -10.459 1.820 18.683 1.00 84.19 206 LEU A C 1
ATOM 1700 O O . LEU A 1 206 ? -10.250 2.261 19.807 1.00 84.19 206 LEU A O 1
ATOM 1704 N N . ARG A 1 207 ? -9.481 1.408 17.879 1.00 84.62 207 ARG A N 1
ATOM 1705 C CA . ARG A 1 207 ? -8.061 1.521 18.195 1.00 84.62 207 ARG A CA 1
ATOM 1706 C C . ARG A 1 207 ? -7.401 2.497 17.242 1.00 84.62 207 ARG A C 1
ATOM 1708 O O . ARG A 1 207 ? -7.472 2.308 16.027 1.00 84.62 207 ARG A O 1
ATOM 1715 N N . LEU A 1 208 ? -6.730 3.506 17.776 1.00 80.62 208 LEU A N 1
ATOM 1716 C CA . LEU A 1 208 ? -5.959 4.469 16.992 1.00 80.62 208 LEU A CA 1
ATOM 1717 C C . LEU A 1 208 ? -4.488 4.377 17.391 1.00 80.62 208 LEU A C 1
ATOM 1719 O O . LEU A 1 208 ? -4.162 4.437 18.572 1.00 80.62 208 LEU A O 1
ATOM 1723 N N . ARG A 1 209 ? -3.597 4.229 16.411 1.00 79.19 209 ARG A N 1
ATOM 1724 C CA . ARG A 1 209 ? -2.141 4.253 16.596 1.00 79.19 209 ARG A CA 1
ATOM 1725 C C . ARG A 1 209 ? -1.519 5.211 15.588 1.00 79.19 209 ARG A C 1
ATOM 1727 O O . ARG A 1 209 ? -1.920 5.204 14.427 1.00 79.19 209 ARG A O 1
ATOM 1734 N N . GLY A 1 210 ? -0.537 6.002 16.004 1.00 70.00 210 GLY A N 1
ATOM 1735 C CA . GLY A 1 210 ? 0.148 6.932 15.108 1.00 70.00 210 GLY A CA 1
ATOM 1736 C C . GLY A 1 210 ? 1.604 7.155 15.492 1.00 70.00 210 GLY A C 1
ATOM 1737 O O . GLY A 1 210 ? 1.859 7.549 16.628 1.00 70.00 210 GLY A O 1
ATOM 1738 N N . SER A 1 211 ? 2.529 6.939 14.552 1.00 52.09 211 SER A N 1
ATOM 1739 C CA . SER A 1 211 ? 3.939 7.315 14.698 1.00 52.09 211 SER A CA 1
ATOM 1740 C C . SER A 1 211 ? 4.153 8.738 14.168 1.00 52.09 211 SER A C 1
ATOM 1742 O O . SER A 1 211 ? 3.672 9.087 13.087 1.00 52.09 211 SER A O 1
ATOM 1744 N N . GLY A 1 212 ? 4.806 9.603 14.952 1.00 52.50 212 GLY A N 1
ATOM 1745 C CA . GLY A 1 212 ? 5.122 10.979 14.531 1.00 52.50 212 GLY A CA 1
ATOM 1746 C C . GLY A 1 212 ? 3.928 11.942 14.478 1.00 52.50 212 GLY A C 1
ATOM 1747 O O . GLY A 1 212 ? 3.998 12.989 13.834 1.00 52.50 212 GLY A O 1
ATOM 1748 N N . VAL A 1 213 ? 2.819 11.601 15.135 1.00 55.41 213 VAL A N 1
ATOM 1749 C CA . VAL A 1 213 ? 1.699 12.526 15.305 1.00 55.41 213 VAL A CA 1
ATOM 1750 C C . VAL A 1 213 ? 2.120 13.624 16.278 1.00 55.41 213 VAL A C 1
ATOM 1752 O O . VAL A 1 213 ? 2.451 13.350 17.427 1.00 55.41 213 VAL A O 1
ATOM 1755 N N . ASP A 1 214 ? 2.073 14.869 15.811 1.00 57.81 214 ASP A N 1
ATOM 1756 C CA . ASP A 1 214 ? 2.183 16.050 16.661 1.00 57.81 214 ASP A CA 1
ATOM 1757 C C . ASP A 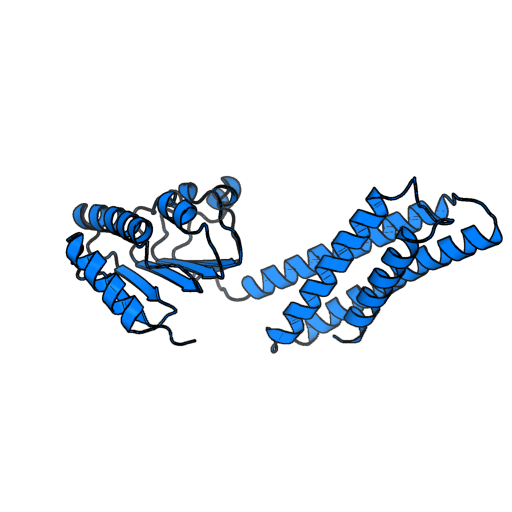1 214 ? 0.903 16.176 17.508 1.00 57.81 214 ASP A C 1
ATOM 1759 O O . ASP A 1 214 ? -0.067 16.850 17.148 1.00 57.81 214 ASP A O 1
ATOM 1763 N N . TRP A 1 215 ? 0.856 15.400 18.595 1.00 61.53 215 TRP A N 1
ATOM 1764 C CA . TRP A 1 215 ? -0.267 15.356 19.534 1.00 61.53 215 TRP A CA 1
ATOM 1765 C C . TRP A 1 215 ? -0.425 16.664 20.320 1.00 61.53 215 TRP A C 1
ATOM 1767 O O . TRP A 1 215 ? -1.403 16.815 21.058 1.00 61.53 215 TRP A O 1
ATOM 1777 N N . GLU A 1 216 ? 0.481 17.633 20.145 1.00 54.28 216 GLU A N 1
ATOM 1778 C CA . GLU A 1 216 ? 0.323 18.972 20.704 1.00 54.28 216 GLU A CA 1
ATOM 1779 C C . GLU A 1 216 ? -0.959 19.655 20.188 1.00 54.28 216 GLU A C 1
ATOM 1781 O O . GLU A 1 216 ? -1.564 20.433 20.928 1.00 54.28 216 GLU A O 1
ATOM 1786 N N . ASP A 1 217 ? -1.467 19.287 19.003 1.00 60.88 217 ASP A N 1
ATOM 1787 C CA . ASP A 1 217 ? -2.748 19.760 18.444 1.00 60.88 217 ASP A CA 1
ATOM 1788 C C . ASP A 1 217 ? -3.846 18.669 18.466 1.00 60.88 217 ASP A C 1
ATOM 1790 O O . ASP A 1 217 ? -4.443 18.283 17.454 1.00 60.88 217 ASP A O 1
ATOM 1794 N N . ALA A 1 218 ? -4.093 18.135 19.665 1.00 61.00 218 ALA A N 1
ATOM 1795 C CA . ALA A 1 218 ? -5.031 17.056 19.998 1.00 61.00 218 ALA A CA 1
ATOM 1796 C C . ALA A 1 218 ? -6.508 17.269 19.588 1.00 61.00 218 ALA A C 1
ATOM 1798 O O . ALA A 1 218 ? -7.321 16.351 19.736 1.00 61.00 218 ALA A O 1
ATOM 1799 N N . SER A 1 219 ? -6.894 18.442 19.073 1.00 66.31 219 SER A N 1
ATOM 1800 C CA . SER A 1 219 ? -8.296 18.811 18.823 1.00 66.31 219 SER A CA 1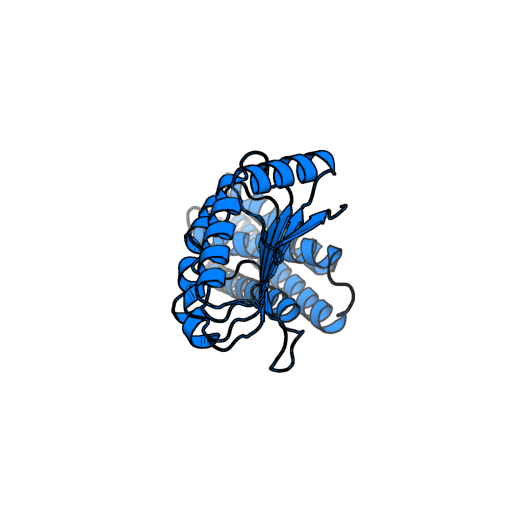
ATOM 1801 C C . SER A 1 219 ? -9.026 17.872 17.855 1.00 66.31 219 SER A C 1
ATOM 1803 O O . SER A 1 219 ? -10.219 17.628 18.019 1.00 66.31 219 SER A O 1
ATOM 1805 N N . SER A 1 220 ? -8.334 17.297 16.866 1.00 64.69 220 SER A N 1
ATOM 1806 C CA . SER A 1 220 ? -8.954 16.343 15.926 1.00 64.69 220 SER A CA 1
ATOM 1807 C C . SER A 1 220 ? -9.234 14.981 16.570 1.00 64.69 220 SER A C 1
ATOM 1809 O O . SER A 1 220 ? -10.278 14.383 16.309 1.00 64.69 220 SER A O 1
ATOM 1811 N N . THR A 1 221 ? -8.343 14.511 17.451 1.00 66.00 221 THR A N 1
ATOM 1812 C CA . THR A 1 221 ? -8.561 13.310 18.275 1.00 66.00 221 THR A CA 1
ATOM 1813 C C . THR A 1 221 ? -9.739 13.522 19.204 1.00 66.00 221 THR A C 1
ATOM 1815 O O . THR A 1 221 ? -10.650 12.706 19.231 1.00 66.00 221 THR A O 1
ATOM 1818 N N . ILE A 1 222 ? -9.744 14.657 19.904 1.00 68.62 222 ILE A N 1
ATOM 1819 C CA . ILE A 1 222 ? -10.791 15.071 20.840 1.00 68.62 222 ILE A CA 1
ATOM 1820 C C . ILE A 1 222 ? -12.140 15.190 20.116 1.00 68.62 222 ILE A C 1
ATOM 1822 O O . ILE A 1 222 ? -13.162 14.769 20.649 1.00 68.62 222 ILE A O 1
ATOM 1826 N N . SER A 1 223 ? -12.164 15.674 18.870 1.00 70.69 223 SER A N 1
ATOM 1827 C CA . SER A 1 223 ? -13.381 15.694 18.050 1.00 70.69 223 SER A CA 1
ATOM 1828 C C . SER A 1 223 ? -13.882 14.289 17.711 1.00 70.69 223 SER A C 1
ATOM 1830 O O . SER A 1 223 ? -15.078 14.036 17.828 1.00 70.69 223 SER A O 1
ATOM 1832 N N . ALA A 1 224 ? -13.001 13.371 17.300 1.00 65.62 224 ALA A N 1
ATOM 1833 C CA . ALA A 1 224 ? -13.396 11.985 17.042 1.00 65.62 224 ALA A CA 1
ATOM 1834 C C . ALA A 1 224 ? -13.859 11.280 18.324 1.00 65.62 224 ALA A C 1
ATOM 1836 O O . ALA A 1 224 ? -14.846 10.551 18.299 1.00 65.62 224 ALA A O 1
ATOM 1837 N N . MET A 1 225 ? -13.196 11.556 19.450 1.00 70.50 225 MET A N 1
ATOM 1838 C CA . MET A 1 225 ? -13.600 11.112 20.784 1.00 70.50 225 MET A CA 1
ATOM 1839 C C . MET A 1 225 ? -14.997 11.618 21.130 1.00 70.50 225 MET A C 1
ATOM 1841 O O . MET A 1 225 ? -15.828 10.829 21.558 1.00 70.50 225 MET A O 1
ATOM 1845 N N . ARG A 1 226 ? -15.292 12.898 20.884 1.00 72.44 226 ARG A N 1
ATOM 1846 C CA . ARG A 1 226 ? -16.613 13.487 21.131 1.00 72.44 226 ARG A CA 1
ATOM 1847 C C . ARG A 1 226 ? -17.705 12.785 20.330 1.00 72.44 226 ARG A C 1
ATOM 1849 O O . ARG A 1 226 ? -18.708 12.393 20.907 1.00 72.44 226 ARG A O 1
ATOM 1856 N N . THR A 1 227 ? -17.480 12.540 19.039 1.00 69.50 227 THR A N 1
ATOM 1857 C CA . THR A 1 227 ? -18.431 11.790 18.201 1.00 69.50 227 THR A CA 1
ATOM 1858 C C . THR A 1 227 ? -18.673 10.368 18.718 1.00 69.50 227 THR A C 1
ATOM 1860 O O . THR A 1 227 ? -19.771 9.843 18.566 1.00 69.50 227 THR A O 1
ATOM 1863 N N . LEU A 1 228 ? -17.675 9.734 19.336 1.00 65.94 228 LEU A N 1
ATOM 1864 C CA . LEU A 1 228 ? -17.817 8.403 19.937 1.00 65.94 228 LEU A CA 1
ATOM 1865 C C . LEU A 1 228 ? -18.549 8.457 21.286 1.00 65.94 228 LEU A C 1
ATOM 1867 O O . LEU A 1 228 ? -19.419 7.629 21.528 1.00 65.94 228 LEU A O 1
ATOM 1871 N N . VAL A 1 229 ? -18.266 9.455 22.129 1.00 66.31 229 VAL A N 1
ATOM 1872 C CA . VAL A 1 229 ? -19.000 9.696 23.386 1.00 66.31 229 VAL A CA 1
ATOM 1873 C C . VAL A 1 229 ? -20.477 9.992 23.107 1.00 66.31 229 VAL A C 1
ATOM 1875 O O . VAL A 1 229 ? -21.352 9.436 23.760 1.00 66.31 229 VAL A O 1
ATOM 1878 N N . GLU A 1 230 ? -20.783 10.770 22.068 1.00 70.94 230 GLU A N 1
ATOM 1879 C CA . GLU A 1 230 ? -22.162 11.002 21.618 1.00 70.94 230 GLU A CA 1
ATOM 1880 C C . GLU A 1 230 ? -22.872 9.700 21.190 1.00 70.94 230 GLU A C 1
ATOM 1882 O O . GLU A 1 230 ? -24.092 9.596 21.313 1.00 70.94 230 GLU A O 1
ATOM 1887 N N . GLN A 1 231 ? -22.141 8.691 20.695 1.00 67.19 231 GLN A N 1
ATOM 1888 C CA . GLN A 1 231 ? -22.705 7.365 20.401 1.00 67.19 231 GLN A CA 1
ATOM 1889 C C . GLN A 1 231 ? -22.930 6.530 21.667 1.00 67.19 231 GLN A C 1
ATOM 1891 O O . GLN A 1 231 ? -23.899 5.772 21.724 1.00 67.19 231 GLN A O 1
ATOM 1896 N N . GLU A 1 232 ? -22.066 6.668 22.675 1.00 65.38 232 GLU A N 1
ATOM 1897 C CA . GLU A 1 232 ? -22.241 6.048 23.994 1.00 65.38 232 GLU A CA 1
ATOM 1898 C C . GLU A 1 232 ? -23.521 6.569 24.666 1.00 65.38 232 GLU A C 1
ATOM 1900 O O . GLU A 1 232 ? -24.379 5.771 25.037 1.00 65.38 232 GLU A O 1
ATOM 1905 N N . GLU A 1 233 ? -23.732 7.891 24.690 1.00 66.38 233 GLU A N 1
ATOM 1906 C CA . GLU A 1 233 ? -24.955 8.524 25.221 1.00 66.38 233 GLU A CA 1
ATOM 1907 C C . GLU A 1 233 ? -26.240 8.070 24.503 1.00 66.38 233 GLU A C 1
ATOM 1909 O O . GLU A 1 233 ? -27.332 8.104 25.074 1.00 66.38 233 GLU A O 1
ATOM 1914 N N . GLN A 1 234 ? -26.124 7.603 23.257 1.00 67.69 234 GLN A N 1
ATOM 1915 C CA . GLN A 1 234 ? -27.227 7.034 22.476 1.00 67.69 234 GLN A CA 1
ATOM 1916 C C . GLN A 1 234 ? -27.497 5.546 22.786 1.00 67.69 234 GLN A C 1
ATOM 1918 O O . GLN A 1 234 ? -28.339 4.928 22.128 1.00 67.69 234 GLN A O 1
ATOM 1923 N N . GLY A 1 235 ? -26.836 4.977 23.802 1.00 64.50 235 GLY A N 1
ATOM 1924 C CA . GLY A 1 235 ? -27.043 3.615 24.305 1.00 64.50 235 GLY A CA 1
ATOM 1925 C C . GLY A 1 235 ? -26.020 2.590 23.812 1.00 64.50 235 GLY A C 1
ATOM 1926 O O . GLY A 1 235 ? -26.320 1.393 23.788 1.00 64.50 235 GLY A O 1
ATOM 1927 N N . ASN A 1 236 ? -24.834 3.032 23.380 1.00 66.44 236 ASN A N 1
ATOM 1928 C CA . ASN A 1 236 ? -23.722 2.152 23.014 1.00 66.44 236 ASN A CA 1
ATOM 1929 C C . ASN A 1 236 ? -22.704 2.027 24.159 1.00 66.44 236 ASN A C 1
ATOM 1931 O O . ASN A 1 236 ? -21.518 2.298 23.986 1.00 66.44 236 ASN A O 1
ATOM 1935 N N . ASP A 1 237 ? -23.168 1.570 25.324 1.00 67.19 237 ASP A N 1
ATOM 1936 C CA . ASP A 1 237 ? -22.386 1.438 26.569 1.00 67.19 237 ASP A CA 1
ATOM 1937 C C . ASP A 1 237 ? -21.164 0.498 26.452 1.00 67.19 237 ASP A C 1
ATOM 1939 O O . ASP A 1 237 ? -20.366 0.362 27.377 1.00 67.19 237 ASP A O 1
ATOM 1943 N N . SER A 1 238 ? -21.042 -0.225 25.332 1.00 68.88 238 SER A N 1
ATOM 1944 C CA . SER A 1 238 ? -19.964 -1.186 25.067 1.00 68.88 238 SER A CA 1
ATOM 1945 C C . SER A 1 238 ? -18.809 -0.608 24.248 1.00 68.88 238 SER A C 1
ATOM 1947 O O . SER A 1 238 ? -17.845 -1.333 24.005 1.00 68.88 238 SER A O 1
ATOM 1949 N N . LEU A 1 239 ? -18.905 0.646 23.796 1.00 72.88 239 LEU A N 1
ATOM 1950 C CA . LEU A 1 239 ? -17.907 1.271 22.936 1.00 72.88 239 LEU A CA 1
ATOM 1951 C C . LEU A 1 239 ? -16.633 1.613 23.713 1.00 72.88 239 LEU A C 1
ATOM 1953 O O . LEU A 1 239 ? -16.671 2.455 24.597 1.00 72.88 239 LEU A O 1
ATOM 1957 N N . ARG A 1 240 ? -15.504 1.004 23.344 1.00 78.81 240 ARG A N 1
ATOM 1958 C CA . ARG A 1 240 ? -14.165 1.257 23.892 1.00 78.81 240 ARG A CA 1
ATOM 1959 C C . ARG A 1 240 ? -13.278 1.992 22.903 1.00 78.81 240 ARG A C 1
ATOM 1961 O O . ARG A 1 240 ? -13.277 1.687 21.711 1.00 78.81 2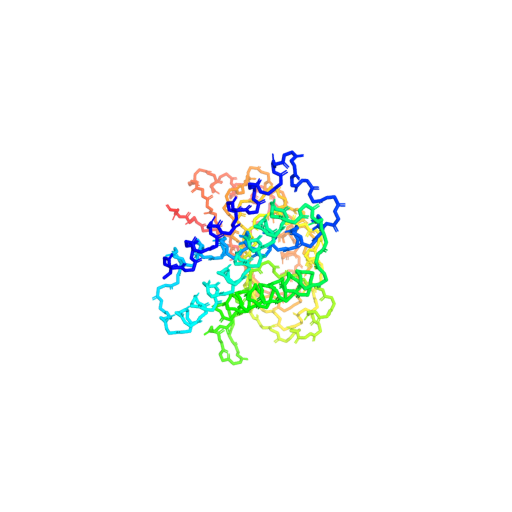40 ARG A O 1
ATOM 1968 N N . LEU A 1 241 ? -12.491 2.930 23.414 1.00 78.44 241 LEU A N 1
ATOM 1969 C CA . LEU A 1 241 ? -11.504 3.672 22.648 1.00 78.44 241 LEU A CA 1
ATOM 1970 C C . LEU A 1 241 ? -10.115 3.451 23.242 1.00 78.44 241 LEU A C 1
ATOM 1972 O O . LEU A 1 241 ? -9.820 3.922 24.338 1.00 78.44 241 LEU A O 1
ATOM 1976 N N . ASP A 1 242 ? -9.254 2.784 22.484 1.00 80.81 242 ASP A N 1
ATOM 1977 C CA . ASP A 1 242 ? -7.844 2.621 22.819 1.00 80.81 242 ASP A CA 1
ATOM 1978 C C . ASP A 1 242 ? -6.991 3.514 21.917 1.00 80.81 242 ASP A C 1
ATOM 1980 O O . ASP A 1 242 ? -7.007 3.390 20.688 1.00 80.81 242 ASP A O 1
ATOM 1984 N N . ILE A 1 243 ? -6.204 4.400 22.521 1.00 78.75 243 ILE A N 1
ATOM 1985 C CA . ILE A 1 243 ? -5.249 5.235 21.792 1.00 78.75 243 ILE A CA 1
ATOM 1986 C C . ILE A 1 243 ? -3.836 4.816 22.176 1.00 78.75 243 ILE A C 1
ATOM 1988 O O . ILE A 1 243 ? -3.455 4.853 23.343 1.00 78.75 243 ILE A O 1
ATOM 1992 N N . TYR A 1 244 ? -3.062 4.420 21.173 1.00 77.69 244 TYR A N 1
ATOM 1993 C CA . TYR A 1 244 ? -1.675 4.003 21.303 1.00 77.69 244 TYR A CA 1
ATOM 1994 C C . TYR A 1 244 ? -0.761 5.146 20.861 1.00 77.69 244 TYR A C 1
ATOM 1996 O O . TYR A 1 244 ? -0.675 5.463 19.671 1.00 77.69 244 TYR A O 1
ATOM 2004 N N . PHE A 1 245 ? -0.091 5.750 21.836 1.00 72.25 245 PHE A N 1
ATOM 2005 C CA . PHE A 1 245 ? 0.833 6.863 21.671 1.00 72.25 245 PHE A CA 1
ATOM 2006 C C . PHE A 1 245 ? 2.249 6.357 21.444 1.00 72.25 245 PHE A C 1
ATOM 2008 O O . PHE A 1 245 ? 2.784 5.626 22.273 1.00 72.25 245 PHE A O 1
ATOM 2015 N N . GLU A 1 246 ? 2.876 6.786 20.355 1.00 69.62 246 GLU A N 1
ATOM 2016 C CA . GLU A 1 246 ? 4.320 6.658 20.163 1.00 69.62 246 GLU A CA 1
ATOM 2017 C C . GLU A 1 246 ? 4.966 8.007 20.490 1.00 69.62 246 GLU A C 1
ATOM 2019 O O . GLU A 1 246 ? 4.813 8.973 19.744 1.00 69.62 246 GLU A O 1
ATOM 2024 N N . GLY A 1 247 ? 5.620 8.084 21.647 1.00 71.56 247 GLY A N 1
ATOM 2025 C CA . GLY A 1 247 ? 6.178 9.312 22.213 1.00 71.56 247 GLY A CA 1
ATOM 2026 C C . GLY A 1 247 ? 6.788 9.058 23.591 1.00 71.56 247 GLY A C 1
ATOM 2027 O O . GLY A 1 247 ? 7.008 7.905 23.974 1.00 71.56 247 GLY A O 1
ATOM 2028 N N . ASP A 1 248 ? 7.058 10.126 24.338 1.00 77.50 248 ASP A N 1
ATOM 2029 C CA . ASP A 1 248 ? 7.460 10.043 25.742 1.00 77.50 248 ASP A CA 1
ATOM 2030 C C . ASP A 1 248 ? 6.266 10.191 26.701 1.00 77.50 248 ASP A C 1
ATOM 2032 O O . ASP A 1 248 ? 5.125 10.455 26.315 1.00 77.50 248 ASP A O 1
ATOM 2036 N N . GLU A 1 249 ? 6.538 9.939 27.978 1.00 81.56 249 GLU A N 1
ATOM 2037 C CA . GLU A 1 249 ? 5.542 9.974 29.049 1.00 81.56 249 GLU A CA 1
ATOM 2038 C C . GLU A 1 249 ? 5.010 11.398 29.288 1.00 81.56 249 GLU A C 1
ATOM 2040 O O . GLU A 1 249 ? 3.820 11.568 29.537 1.00 81.56 249 GLU A O 1
ATOM 2045 N N . GLU A 1 250 ? 5.847 12.422 29.097 1.00 80.88 250 GLU A N 1
ATOM 2046 C CA . GLU A 1 250 ? 5.474 13.836 29.234 1.00 80.88 250 GLU A CA 1
ATOM 2047 C C . GLU A 1 250 ? 4.430 14.253 28.183 1.00 80.88 250 GLU A C 1
ATOM 2049 O O . GLU A 1 250 ? 3.417 14.883 28.501 1.00 80.88 250 GLU A O 1
ATOM 2054 N N . THR A 1 251 ? 4.620 13.828 26.933 1.00 74.75 251 THR A N 1
ATOM 2055 C CA . THR A 1 251 ? 3.671 14.078 25.840 1.00 74.75 251 THR A CA 1
ATOM 2056 C C . THR A 1 251 ? 2.323 13.402 26.106 1.00 74.75 251 THR A C 1
ATOM 2058 O O . THR A 1 251 ? 1.264 13.990 25.864 1.00 74.75 251 THR A O 1
ATOM 2061 N N . LEU A 1 252 ? 2.343 12.176 26.641 1.00 78.69 252 LEU A N 1
ATOM 2062 C CA . LEU A 1 252 ? 1.131 11.445 27.014 1.00 78.69 252 LEU A CA 1
ATOM 2063 C C . LEU A 1 252 ? 0.376 12.137 28.159 1.00 78.69 252 LEU A C 1
ATOM 2065 O O . LEU A 1 252 ? -0.849 12.263 28.097 1.00 78.69 252 LEU A O 1
ATOM 2069 N N . GLU A 1 253 ? 1.087 12.601 29.188 1.00 80.94 253 GLU A N 1
ATOM 2070 C CA . GLU A 1 253 ? 0.496 13.336 30.310 1.00 80.94 253 GLU A CA 1
ATOM 2071 C C . GLU A 1 253 ? -0.138 14.657 29.854 1.00 80.94 253 GLU A C 1
ATOM 2073 O O . GLU A 1 253 ? -1.275 14.956 30.230 1.00 80.94 253 GLU A O 1
ATOM 2078 N N . SER A 1 254 ? 0.543 15.404 28.981 1.00 80.25 254 SER A N 1
ATOM 2079 C CA . SER A 1 254 ? 0.026 16.637 28.372 1.00 80.25 254 SER A CA 1
ATOM 2080 C C . SER A 1 254 ? -1.258 16.395 27.569 1.00 80.25 254 SER A C 1
ATOM 2082 O O . SER A 1 254 ? -2.245 17.126 27.711 1.00 80.25 254 SER A O 1
ATOM 2084 N N . PHE A 1 255 ? -1.297 15.324 26.767 1.00 78.06 255 PHE A N 1
ATOM 2085 C CA . PHE A 1 255 ? -2.505 14.928 26.044 1.00 78.06 255 PHE A CA 1
ATOM 2086 C C . PHE A 1 255 ? -3.644 14.550 27.000 1.00 78.06 255 PHE A C 1
ATOM 2088 O O . PHE A 1 255 ? -4.774 15.006 26.826 1.00 78.06 255 PHE A O 1
ATOM 2095 N N . ASN A 1 256 ? -3.355 13.754 28.033 1.00 79.25 256 ASN A N 1
ATOM 2096 C CA . ASN A 1 256 ? -4.351 13.343 29.020 1.00 79.25 256 ASN A CA 1
ATOM 2097 C C . ASN A 1 256 ? -4.952 14.550 29.760 1.00 79.25 256 ASN A C 1
ATOM 2099 O O . ASN A 1 256 ? -6.164 14.607 29.964 1.00 79.25 256 ASN A O 1
ATOM 2103 N N . HIS A 1 257 ? -4.132 15.551 30.094 1.00 81.06 257 HIS A N 1
ATOM 2104 C CA . HIS A 1 257 ? -4.610 16.799 30.686 1.00 81.06 257 HIS A CA 1
ATOM 2105 C C . HIS A 1 257 ? -5.599 17.526 29.762 1.00 81.06 257 HIS A C 1
ATOM 2107 O O . HIS A 1 257 ? -6.687 17.887 30.202 1.00 81.06 257 HIS A O 1
ATOM 2113 N N . LYS A 1 258 ? -5.284 17.662 28.465 1.00 78.94 258 LYS A N 1
ATOM 2114 C CA . LYS A 1 258 ? -6.192 18.280 27.475 1.00 78.94 258 LYS A CA 1
ATOM 2115 C C . LYS A 1 258 ? -7.517 17.532 27.332 1.00 78.94 258 LYS A C 1
ATOM 2117 O O . LYS A 1 258 ? -8.569 18.152 27.214 1.00 78.94 258 LYS A O 1
ATOM 2122 N N . VAL A 1 259 ? -7.483 16.200 27.351 1.00 77.12 259 VAL A N 1
ATOM 2123 C CA . VAL A 1 259 ? -8.698 15.369 27.306 1.00 77.12 259 VAL A CA 1
ATOM 2124 C C . VAL A 1 259 ? -9.586 15.643 28.527 1.00 77.12 259 VAL A C 1
ATOM 2126 O O . VAL A 1 259 ? -10.800 15.789 28.385 1.00 77.12 259 VAL A O 1
ATOM 2129 N N . GLN A 1 260 ? -8.987 15.780 29.713 1.00 78.69 260 GLN A N 1
ATOM 2130 C CA . GLN A 1 260 ? -9.714 16.123 30.938 1.00 78.69 260 GLN A CA 1
ATOM 2131 C C . GLN A 1 260 ? -10.254 17.560 30.928 1.00 78.69 260 GLN A C 1
ATOM 2133 O O . GLN A 1 260 ? -11.388 17.774 31.355 1.00 78.69 260 GLN A O 1
ATOM 2138 N N . GLU A 1 261 ? -9.489 18.532 30.420 1.00 80.06 261 GLU A N 1
ATOM 2139 C CA . GLU A 1 261 ? -9.939 19.926 30.257 1.00 80.06 261 GLU A CA 1
ATOM 2140 C C . GLU A 1 261 ? -11.172 20.038 29.352 1.00 80.06 261 GLU A C 1
ATOM 2142 O O . GLU A 1 261 ? -12.073 20.830 29.626 1.00 80.06 261 GLU A O 1
ATOM 2147 N N . GLU A 1 262 ? -11.256 19.203 28.316 1.00 75.06 262 GLU A N 1
ATOM 2148 C CA . GLU A 1 262 ? -12.407 19.119 27.408 1.00 75.06 262 GLU A CA 1
ATOM 2149 C C . GLU A 1 262 ? -13.593 18.328 27.996 1.00 75.06 262 GLU A C 1
ATOM 2151 O O . GLU A 1 262 ? -14.583 18.081 27.307 1.00 75.06 262 GLU A O 1
ATOM 2156 N N . GLY A 1 263 ? -13.515 17.923 29.269 1.00 68.25 263 GLY A N 1
ATOM 2157 C CA . GLY A 1 263 ? -14.582 17.205 29.968 1.00 68.25 263 GLY A CA 1
ATOM 2158 C C . GLY A 1 263 ? -14.789 15.768 29.486 1.00 68.25 263 GLY A C 1
ATOM 2159 O O . GLY A 1 263 ? -15.799 15.147 29.818 1.00 68.25 263 GLY A O 1
ATOM 2160 N N . LEU A 1 264 ? -13.849 15.217 28.714 1.00 70.56 264 LEU A N 1
ATOM 2161 C CA . LEU A 1 264 ? -13.912 13.846 28.226 1.00 70.56 264 LEU A CA 1
ATOM 2162 C C . LEU A 1 264 ? -13.383 12.896 29.310 1.00 70.56 264 LEU A C 1
ATOM 2164 O O . LEU A 1 264 ? -12.220 12.507 29.314 1.00 70.56 264 LEU A O 1
ATOM 2168 N N . THR A 1 265 ? -14.239 12.497 30.248 1.00 63.25 265 THR A N 1
ATOM 2169 C CA . THR A 1 265 ? -13.914 11.485 31.268 1.00 63.25 265 THR A CA 1
ATOM 2170 C C . THR A 1 265 ? -14.690 10.205 30.992 1.00 63.25 265 THR A C 1
ATOM 2172 O O . THR A 1 265 ? -15.610 9.852 31.727 1.00 63.25 265 THR A O 1
ATOM 2175 N N . SER A 1 266 ? -14.370 9.525 29.892 1.00 57.06 266 SER A N 1
ATOM 2176 C CA . SER A 1 266 ? -15.020 8.252 29.580 1.00 57.06 266 SER A CA 1
ATOM 2177 C C . SER A 1 266 ? -14.311 7.114 30.311 1.00 57.06 266 SER A C 1
ATOM 2179 O O . SER A 1 266 ? -13.102 6.928 30.177 1.00 57.06 266 SER A O 1
ATOM 2181 N N . THR A 1 267 ? -15.079 6.303 31.040 1.00 64.06 267 THR A N 1
ATOM 2182 C CA . THR A 1 267 ? -14.635 5.009 31.586 1.00 64.06 267 THR A CA 1
ATOM 2183 C C . THR A 1 267 ? -14.202 4.021 30.502 1.00 64.06 267 THR A C 1
ATOM 2185 O O . THR A 1 267 ? -13.589 3.001 30.808 1.00 64.06 267 THR A O 1
ATOM 2188 N N . ASN A 1 268 ? -14.517 4.324 29.242 1.00 67.06 268 ASN A N 1
ATOM 2189 C CA . ASN A 1 268 ? -14.214 3.512 28.080 1.00 67.06 268 ASN A CA 1
ATOM 2190 C C . ASN A 1 268 ? -13.015 4.024 27.260 1.00 67.06 268 ASN A C 1
ATOM 2192 O O . ASN A 1 268 ? -12.703 3.443 26.220 1.00 67.06 268 ASN A O 1
ATOM 2196 N N . LEU A 1 269 ? -12.321 5.070 27.725 1.00 75.88 269 LEU A N 1
ATOM 2197 C CA . LEU A 1 269 ? -11.071 5.545 27.136 1.00 75.88 269 LEU A CA 1
ATOM 2198 C C . LEU A 1 269 ? -9.864 4.901 27.824 1.00 75.88 269 LEU A C 1
ATOM 2200 O O . LEU A 1 269 ? -9.714 4.971 29.041 1.00 75.88 269 LEU A O 1
ATOM 2204 N N . SER A 1 270 ? -8.959 4.337 27.032 1.00 80.44 270 SER A N 1
ATOM 2205 C CA . SER A 1 270 ? -7.657 3.855 27.488 1.00 80.44 270 SER A CA 1
ATOM 2206 C C . SER A 1 270 ? -6.543 4.462 26.639 1.00 80.44 270 SER A C 1
ATOM 2208 O O . SER A 1 270 ? -6.571 4.409 25.409 1.00 80.44 270 SER A O 1
ATOM 2210 N N . LEU A 1 271 ? -5.553 5.056 27.305 1.00 79.31 271 LEU A N 1
ATOM 2211 C CA . LEU A 1 271 ? -4.371 5.629 26.669 1.00 79.31 271 LEU A CA 1
ATOM 2212 C C . LEU A 1 271 ? -3.169 4.727 26.963 1.00 79.31 271 LEU A C 1
ATOM 2214 O O . LEU A 1 271 ? -2.900 4.407 28.120 1.00 79.31 271 LEU A O 1
ATOM 2218 N N . HIS A 1 272 ? -2.445 4.321 25.924 1.00 81.94 272 HIS A N 1
ATOM 2219 C CA . HIS A 1 272 ? -1.329 3.382 26.022 1.00 81.94 272 HIS A CA 1
ATOM 2220 C C . HIS A 1 272 ? -0.061 4.008 25.449 1.00 81.94 272 HIS A C 1
ATOM 2222 O O . HIS A 1 272 ? -0.050 4.408 24.287 1.00 81.94 272 HIS A O 1
ATOM 2228 N N . LEU A 1 273 ? 1.024 4.042 26.226 1.00 78.88 273 LEU A N 1
ATOM 2229 C CA . LEU A 1 273 ? 2.344 4.426 25.723 1.00 78.88 273 LEU A CA 1
ATOM 2230 C C . LEU A 1 273 ? 3.015 3.230 25.038 1.00 78.88 273 LEU A C 1
ATOM 2232 O O . LEU A 1 273 ? 3.237 2.189 25.660 1.00 78.88 273 LEU A O 1
ATOM 2236 N N . VAL A 1 274 ? 3.381 3.383 23.772 1.00 73.75 274 VAL A N 1
ATOM 2237 C CA . VAL A 1 274 ? 4.124 2.393 22.993 1.00 73.75 274 VAL A CA 1
ATOM 2238 C C . VAL A 1 274 ? 5.568 2.866 22.876 1.00 73.75 274 VAL A C 1
ATOM 2240 O O . VAL A 1 274 ? 5.866 3.835 22.185 1.00 73.75 274 VAL A O 1
ATOM 2243 N N . ARG A 1 275 ? 6.477 2.177 23.572 1.00 61.97 275 ARG A N 1
ATOM 2244 C CA . ARG A 1 275 ? 7.920 2.427 23.468 1.00 61.97 275 ARG A CA 1
ATOM 2245 C C . ARG A 1 275 ? 8.442 1.771 22.185 1.00 61.97 275 ARG A C 1
ATOM 2247 O O . ARG A 1 275 ? 8.309 0.555 22.043 1.00 61.97 275 ARG A O 1
ATOM 2254 N N . SER A 1 276 ? 8.972 2.582 21.267 1.00 50.91 276 SER A N 1
ATOM 2255 C CA . SER A 1 276 ? 9.635 2.154 20.024 1.00 50.91 276 SER A CA 1
ATOM 2256 C C . SER A 1 276 ? 10.950 1.429 20.286 1.00 50.91 276 SER A C 1
ATOM 2258 O O . SER A 1 276 ? 11.713 1.945 21.137 1.00 50.91 276 SER A O 1
#

Radius of gyration: 24.87 Å; chains: 1; bounding box: 52×42×71 Å

Sequence (276 aa):
MATAFAALVSLESNLRLIYNHPKYSFHFEEEQIRSLEGSVSFLIDFMKSYDNSLRPRKQAAEALEMRIAHAAQVAEDVIESHIVDHIRSGKTRSPRFLLDLQKAIQDMDYMRRKALNVRAQNQSKVIAPYEIWEMLQLRFSDEVCKRIHNIRELRLSYCGEVSSYYCPGNLSRFNQLQVLWLQFDDNSKWREFVTSLTFPSKLMELRLRGSGVDWEDASSTISAMRTLVEQEEQGNDSLRLDIYFEGDEETLESFNHKVQEEGLTSTNLSLHLVRS

Organism: Salvia splendens (NCBI:txid180675)

Foldseek 3Di:
DVLLLVLLVVLLVLLVVQCPDPLNPCPPCVVLSVLLNVLSVLVNVLVVVCVPPDDPDPPVVVVLSVLSNVLSVQLVCLSVVQVVCCVPPVDNDDPVSVVSSVVSSVSSVVSSVVSVVVVVVVQVVDDDDADEREDELAALDPVNCVVQLAHAEYAYEYEEEDDCRSVQLSQQSSQNHAYYEYEYEPYPHVLRNLLNHDHHLNHLEYEYHYDPDPCVPVVSVLNSLVVQVVSVVVPSVRHAYEYEDEDDPVSQVVNVVVCVVSVNPDPRYDYHYDYD

Secondary structure (DSSP, 8-state):
-HHHHHHHHHHHHHHHHHHT-TT---TT-HHHHHHHHHHHHHHHHHHHHHHHH--S-HHHHHHHHHHHHHHHHHHHHHHHHHHHHHHHH--S--HHHHHHHHHHHHHHHHHHHHHHHHHHHHHSSS-STTS-EEEES----HHHHHHHTT-SEEEEEEES---GGG-GGGGGG-TT--EEEEEEES-TTHHHHHHT----TT--EEEEEEES--GGGTHHHHHHHHHHHHHHHTT-TT-EEEEEEES-HHHHHHHHHHHHHTT---TTEEEEEE--

pLDDT: mean 72.84, std 12.19, range [30.31, 91.75]